Protein AF-A0A8T4CV11-F1 (afdb_monomer)

Secondary structure (DSSP, 8-state):
--HHHHHHHHHHHHHHHHTSTTHHHHHHHHHHHSHHHHHHHHH----HHHHHHHHHHH--HHHHHHHHHHHHHHHHHHHHHHHHHHHHHHHHHHHHHHHHHHHHHHHHHHHHHHHHHHHHHHHHHHHHHHHHHHHHHHHHHHHHHHHHHHHT-HHHHHHHHHHHHTT---HHHHHHHHHHHHHHHHS----SSHHHHHHHHHHHHHHHHHHHHHHT---SHHHHHHHHHHHHHHHHHHHHHHHHHHHHHT-

Solvent-accessible surface area (backbone atoms only — not comparable to full-atom values): 13848 Å² total; per-residue (Å²): 134,57,73,64,59,55,50,52,54,52,49,53,52,49,58,60,46,60,72,37,88,60,42,59,42,41,51,52,25,41,47,68,70,41,40,68,60,54,50,48,69,75,75,57,93,71,56,74,68,58,54,52,53,53,44,62,75,70,60,42,75,66,53,54,50,50,25,54,52,44,24,54,48,44,65,60,46,50,61,55,53,50,54,50,53,50,53,61,53,48,58,58,52,51,57,52,51,52,54,52,50,55,53,52,50,54,52,50,55,53,52,48,55,51,51,53,52,52,52,52,52,52,52,51,51,53,51,52,53,51,52,49,54,49,51,53,44,52,49,51,38,47,55,51,50,52,53,50,51,67,76,56,46,73,68,60,63,60,52,48,34,51,31,37,66,70,75,48,84,65,69,70,54,58,51,49,52,51,50,46,56,54,44,58,72,64,51,86,67,78,49,77,52,66,66,61,33,52,50,50,52,51,36,51,50,40,50,50,53,45,53,56,57,64,70,64,70,64,90,52,73,69,50,37,53,50,53,30,52,44,39,50,52,37,52,52,44,51,53,51,46,53,53,49,46,38,72,73,61,80,106

pLDDT: mean 83.75, std 9.46, range [50.47, 95.5]

Mean predicted aligned error: 14.78 Å

Foldseek 3Di:
DDPVVVVVVVVVVVVVCVPDLQRVLLVVLCCVLQVVLVCCVPPDDDDPVVNVVVCVVRPDPVSVVSSVVSSVVCSVVVVVVVVVVVVVVVVVVVVVVVVVVVVVVVVVVVVVVVVVVVVVVVVVVVVVVVVVVVVVLLVLLLVLVVVVCVLPPPCLQVVCLVCLLVVHDDPVSLVSLVVVLVVVVVSPDQRPDPVLNVLVVVLSVLSVVLSVLVVVDDDDPVSSVVSSVSSVVNSVSVVVNVVVCCVRNVD

Radius of gyration: 57.23 Å; Cα contacts (8 Å, |Δi|>4): 107; chains: 1; bounding box: 97×43×141 Å

Sequence (251 aa):
MSITTLIEEIHADIKQRYKGMFFAPFVISFLAVHWKVVVFFFYGRFTYAEAIKFIEENVTLNSILYTLISVLFYIVALPWLEVLLLRFSSTGRKKRSELQATELEQIKVKRQAIADAIVEEQQARVKLDKSRKEIDRRKADADLAKLYESILSEQSLEFFVNEIGKGIFGSQYQAHILNYLSNSNYAAGKFFDVELESLHKKFIATLSELNSSLESRGEGERVYSYLKEIGNRAIEQKKAFRLLVREKLDF

Structure (mmCIF, N/CA/C/O backbone):
data_AF-A0A8T4CV11-F1
#
_entry.id   AF-A0A8T4CV11-F1
#
loop_
_atom_site.group_PDB
_atom_site.id
_atom_site.type_symbol
_atom_site.label_atom_id
_atom_site.label_alt_id
_atom_site.label_comp_id
_atom_site.label_asym_id
_atom_site.label_entity_id
_atom_site.label_seq_id
_atom_site.pdbx_PDB_ins_code
_atom_site.Cartn_x
_atom_site.Cartn_y
_atom_site.Cartn_z
_atom_site.occupancy
_atom_site.B_iso_or_equiv
_atom_site.auth_seq_id
_atom_site.auth_comp_id
_atom_site.auth_asym_id
_atom_site.auth_atom_id
_atom_site.pdbx_PDB_model_num
ATOM 1 N N . MET A 1 1 ? 50.708 -31.672 -49.074 1.00 55.91 1 MET A N 1
ATOM 2 C CA . MET A 1 1 ? 49.905 -30.663 -48.353 1.00 55.91 1 MET A CA 1
ATOM 3 C C . MET A 1 1 ? 48.492 -30.750 -48.899 1.00 55.91 1 MET A C 1
ATOM 5 O O . MET A 1 1 ? 48.354 -30.716 -50.118 1.00 55.91 1 MET A O 1
ATOM 9 N N . SER A 1 2 ? 47.478 -31.004 -48.070 1.00 85.56 2 SER A N 1
ATOM 10 C CA . SER A 1 2 ? 46.105 -31.102 -48.578 1.00 85.56 2 SER A CA 1
ATOM 11 C C . SER A 1 2 ? 45.543 -29.700 -48.825 1.00 85.56 2 SER A C 1
ATOM 13 O O . SER A 1 2 ? 45.947 -28.725 -48.195 1.00 85.56 2 SER A O 1
ATOM 15 N N . ILE A 1 3 ? 44.591 -29.585 -49.751 1.00 86.31 3 ILE A N 1
ATOM 16 C CA . ILE A 1 3 ? 43.902 -28.313 -50.029 1.00 86.31 3 ILE A CA 1
ATOM 17 C C . ILE A 1 3 ? 43.217 -27.781 -48.757 1.00 86.31 3 ILE A C 1
ATOM 19 O O . ILE A 1 3 ? 43.173 -26.577 -48.532 1.00 86.31 3 ILE A O 1
ATOM 23 N N . THR A 1 4 ? 42.753 -28.678 -47.884 1.00 86.75 4 THR A N 1
ATOM 24 C CA . THR A 1 4 ? 42.123 -28.328 -46.606 1.00 86.75 4 THR A CA 1
ATOM 25 C C . THR A 1 4 ? 43.087 -27.645 -45.636 1.00 86.75 4 THR A C 1
ATOM 27 O O . THR A 1 4 ? 42.728 -26.607 -45.089 1.00 86.75 4 THR A O 1
ATOM 30 N N . THR A 1 5 ? 44.324 -28.139 -45.485 1.00 86.06 5 THR A N 1
ATOM 31 C CA . THR A 1 5 ? 45.323 -27.504 -44.604 1.00 86.06 5 THR A CA 1
ATOM 32 C C . THR A 1 5 ? 45.717 -26.119 -45.111 1.00 86.06 5 THR A C 1
ATOM 34 O O . THR A 1 5 ? 45.870 -25.192 -44.327 1.00 86.06 5 THR A O 1
ATOM 37 N N . LEU A 1 6 ? 45.793 -25.946 -46.435 1.00 85.56 6 LEU A N 1
ATOM 38 C CA . LEU A 1 6 ? 46.108 -24.653 -47.046 1.00 85.56 6 LEU A CA 1
ATOM 39 C C . LEU A 1 6 ? 44.984 -23.622 -46.832 1.00 85.56 6 LEU A C 1
ATOM 41 O O . LEU A 1 6 ? 45.254 -22.452 -46.577 1.00 85.56 6 LEU A O 1
ATOM 45 N N . ILE A 1 7 ? 43.718 -24.048 -46.884 1.00 87.00 7 ILE A N 1
ATOM 46 C CA . ILE A 1 7 ? 42.569 -23.177 -46.589 1.00 87.00 7 ILE A CA 1
ATOM 47 C C . ILE A 1 7 ? 42.545 -22.775 -45.108 1.00 87.00 7 ILE A C 1
ATOM 49 O O . ILE A 1 7 ? 42.264 -21.617 -44.797 1.00 87.00 7 ILE A O 1
ATOM 53 N N . GLU A 1 8 ? 42.848 -23.699 -44.194 1.00 89.75 8 GLU A N 1
ATOM 54 C CA . GLU A 1 8 ? 42.883 -23.424 -42.753 1.00 89.75 8 GLU A CA 1
ATOM 55 C C . GLU A 1 8 ? 43.997 -22.439 -42.374 1.00 89.75 8 GLU A C 1
ATOM 57 O O . GLU A 1 8 ? 43.748 -21.503 -41.610 1.00 89.75 8 GLU A O 1
ATOM 62 N N . GLU A 1 9 ? 45.187 -22.586 -42.961 1.00 87.50 9 GLU A N 1
ATOM 63 C CA . GLU A 1 9 ? 46.313 -21.659 -42.782 1.00 87.50 9 GLU A CA 1
ATOM 64 C C . GLU A 1 9 ? 45.981 -20.256 -43.311 1.00 87.50 9 GLU A C 1
ATOM 66 O O . GLU A 1 9 ? 46.134 -19.266 -42.592 1.00 87.50 9 GLU A O 1
ATOM 71 N N . ILE A 1 10 ? 45.422 -20.159 -44.524 1.00 83.44 10 ILE A N 1
ATOM 72 C CA . ILE A 1 10 ? 44.980 -18.879 -45.101 1.00 83.44 10 ILE A CA 1
ATOM 73 C C . ILE A 1 10 ? 43.901 -18.231 -44.224 1.00 83.44 10 ILE A C 1
ATOM 75 O O . ILE A 1 10 ? 43.922 -17.021 -43.989 1.00 83.44 10 ILE A O 1
ATOM 79 N N . HIS A 1 11 ? 42.955 -19.018 -43.714 1.00 85.25 11 HIS A N 1
ATOM 80 C CA . HIS A 1 11 ? 41.888 -18.505 -42.864 1.00 85.25 11 HIS A CA 1
ATOM 81 C C . HIS A 1 11 ? 42.416 -17.978 -41.520 1.00 85.25 11 HIS A C 1
ATOM 83 O O . HIS A 1 11 ? 41.985 -16.909 -41.073 1.00 85.25 11 HIS A O 1
ATOM 89 N N . ALA A 1 12 ? 43.364 -18.678 -40.889 1.00 84.81 12 ALA A N 1
ATOM 90 C CA . ALA A 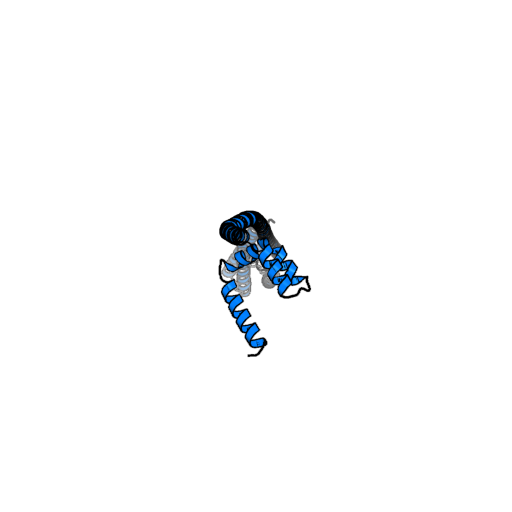1 12 ? 44.001 -18.232 -39.652 1.00 84.81 12 ALA A CA 1
ATOM 91 C C . ALA A 1 12 ? 44.751 -16.901 -39.847 1.00 84.81 12 ALA A C 1
ATOM 93 O O . ALA A 1 12 ? 44.561 -15.964 -39.061 1.00 84.81 12 ALA A O 1
ATOM 94 N N . ASP A 1 13 ? 45.499 -16.778 -40.943 1.00 78.38 13 ASP A N 1
ATOM 95 C CA . ASP A 1 13 ? 46.238 -15.566 -41.301 1.00 78.38 13 ASP A CA 1
ATOM 96 C C . ASP A 1 13 ? 45.315 -14.381 -41.608 1.00 78.38 13 ASP A C 1
ATOM 98 O O . ASP A 1 13 ? 45.540 -13.263 -41.127 1.00 78.38 13 ASP A O 1
ATOM 102 N N . ILE A 1 14 ? 44.232 -14.607 -42.359 1.00 77.69 14 ILE A N 1
ATOM 103 C CA . ILE A 1 14 ? 43.219 -13.576 -42.627 1.00 77.69 14 ILE A CA 1
ATOM 104 C C . ILE A 1 14 ? 42.582 -13.114 -41.315 1.00 77.69 14 ILE A C 1
ATOM 106 O O . ILE A 1 14 ? 42.433 -11.912 -41.097 1.00 77.69 14 ILE A O 1
ATOM 110 N N . LYS A 1 15 ? 42.254 -14.033 -40.400 1.00 78.88 15 LYS A N 1
ATOM 111 C CA . LYS A 1 15 ? 41.649 -13.700 -39.102 1.00 78.88 15 LYS A CA 1
ATOM 112 C C . LYS A 1 15 ? 42.588 -12.880 -38.214 1.00 78.88 15 LYS A C 1
ATOM 114 O O . LYS A 1 15 ? 42.126 -11.987 -37.501 1.00 78.88 15 LYS A O 1
ATOM 119 N N . GLN A 1 16 ? 43.892 -13.151 -38.252 1.00 76.69 16 GLN A N 1
ATOM 120 C CA . GLN A 1 16 ? 44.889 -12.358 -37.534 1.00 76.69 16 GLN A CA 1
ATOM 121 C C . GLN A 1 16 ? 45.044 -10.958 -38.143 1.00 76.69 16 GLN A C 1
ATOM 123 O O . GLN A 1 16 ? 45.094 -9.975 -37.404 1.00 76.69 16 GLN A O 1
ATOM 128 N N . ARG A 1 17 ? 45.049 -10.845 -39.477 1.00 71.00 17 ARG A N 1
ATOM 129 C CA . ARG A 1 17 ? 45.169 -9.563 -40.195 1.00 71.00 17 ARG A CA 1
ATOM 130 C C . ARG A 1 17 ? 43.902 -8.712 -40.119 1.00 71.00 17 ARG A C 1
ATOM 132 O O . ARG A 1 17 ? 44.012 -7.495 -40.018 1.00 71.00 17 ARG A O 1
ATOM 139 N N . TYR A 1 18 ? 42.721 -9.330 -40.063 1.00 69.38 18 TYR A N 1
ATOM 140 C CA . TYR A 1 18 ? 41.434 -8.648 -39.886 1.00 69.38 18 TYR A CA 1
ATOM 141 C C . TYR A 1 18 ? 41.337 -7.896 -38.550 1.00 69.38 18 TYR A C 1
ATOM 143 O O . TYR A 1 18 ? 40.645 -6.888 -38.457 1.00 69.38 18 TYR A O 1
ATOM 151 N N . LYS A 1 19 ? 42.078 -8.332 -37.521 1.00 72.62 19 LYS A N 1
ATOM 152 C CA . LYS A 1 19 ? 42.212 -7.587 -36.255 1.00 72.62 19 LYS A CA 1
ATOM 153 C C . LYS A 1 19 ? 43.054 -6.313 -36.390 1.00 72.62 19 LYS A C 1
ATOM 155 O O . LYS A 1 19 ? 43.051 -5.488 -35.480 1.00 72.62 19 LYS A O 1
ATOM 160 N N . GLY A 1 20 ? 43.794 -6.152 -37.485 1.00 75.62 20 GLY A N 1
ATOM 161 C CA . GLY A 1 20 ? 44.576 -4.955 -37.754 1.00 75.62 20 GLY A CA 1
ATOM 162 C C . GLY A 1 20 ? 43.670 -3.776 -38.097 1.00 75.62 20 GLY A C 1
ATOM 163 O O . GLY A 1 20 ? 42.898 -3.844 -39.051 1.00 75.62 20 GLY A O 1
ATOM 164 N N . MET A 1 21 ? 43.830 -2.665 -37.372 1.00 74.81 21 MET A N 1
ATOM 165 C CA . MET A 1 21 ? 43.071 -1.416 -37.561 1.00 74.81 21 MET A CA 1
ATOM 166 C C . MET A 1 21 ? 43.114 -0.880 -39.009 1.00 74.81 21 MET A C 1
ATOM 168 O O . MET A 1 21 ? 42.219 -0.155 -39.430 1.00 74.81 21 MET A O 1
ATOM 172 N N . PHE A 1 22 ? 44.120 -1.277 -39.792 1.00 82.19 22 PHE A N 1
ATOM 173 C CA . PHE A 1 22 ? 44.333 -0.836 -41.172 1.00 82.19 22 PHE A CA 1
ATOM 174 C C . PHE A 1 22 ? 43.740 -1.773 -42.231 1.00 82.19 22 PHE A C 1
ATOM 176 O O . PHE A 1 22 ? 43.540 -1.342 -43.362 1.00 82.19 22 PHE A O 1
ATOM 183 N N . PHE A 1 23 ? 43.453 -3.038 -41.903 1.00 84.75 23 PHE A N 1
ATOM 184 C CA . PHE A 1 23 ? 43.108 -4.039 -42.917 1.00 84.75 23 PHE A CA 1
ATOM 185 C C . PHE A 1 23 ? 41.732 -3.789 -43.537 1.00 84.75 23 PHE A C 1
ATOM 187 O O . PHE A 1 23 ? 41.612 -3.738 -44.757 1.00 84.75 23 PHE A O 1
ATOM 194 N N . ALA A 1 24 ? 40.699 -3.586 -42.716 1.00 84.50 24 ALA A N 1
ATOM 195 C CA . ALA A 1 24 ? 39.350 -3.339 -43.223 1.00 84.50 24 ALA A CA 1
ATOM 196 C C . ALA A 1 24 ? 39.251 -2.026 -44.032 1.00 84.50 24 ALA A C 1
ATOM 198 O O . ALA A 1 24 ? 38.755 -2.084 -45.159 1.00 84.50 24 ALA A O 1
ATOM 199 N N . PRO A 1 25 ? 39.781 -0.876 -43.559 1.00 89.69 25 PRO A N 1
ATOM 200 C CA . PRO A 1 25 ? 39.854 0.336 -44.375 1.00 89.69 25 PRO A CA 1
ATOM 201 C C . PRO A 1 25 ? 40.633 0.129 -45.676 1.00 89.69 25 PRO A C 1
ATOM 203 O O . PRO A 1 25 ? 40.181 0.571 -46.725 1.00 89.69 25 PRO A O 1
ATOM 206 N N . PHE A 1 26 ? 41.758 -0.597 -45.635 1.00 92.31 26 PHE A N 1
ATOM 207 C CA . PHE A 1 26 ? 42.540 -0.917 -46.830 1.00 92.31 26 PHE A CA 1
ATOM 208 C C . PHE A 1 26 ? 41.751 -1.716 -47.856 1.00 92.31 26 PHE A C 1
ATOM 210 O O . PHE A 1 26 ? 41.714 -1.325 -49.018 1.00 92.31 26 PHE A O 1
ATOM 217 N N . VAL A 1 27 ? 41.077 -2.788 -47.440 1.00 91.31 27 VAL A N 1
ATOM 218 C CA . VAL A 1 27 ? 40.254 -3.595 -48.347 1.00 91.31 27 VAL A CA 1
ATOM 219 C C . VAL A 1 27 ? 39.118 -2.758 -48.934 1.00 91.31 27 VAL A C 1
ATOM 221 O O . VAL A 1 27 ? 38.914 -2.794 -50.142 1.00 91.31 27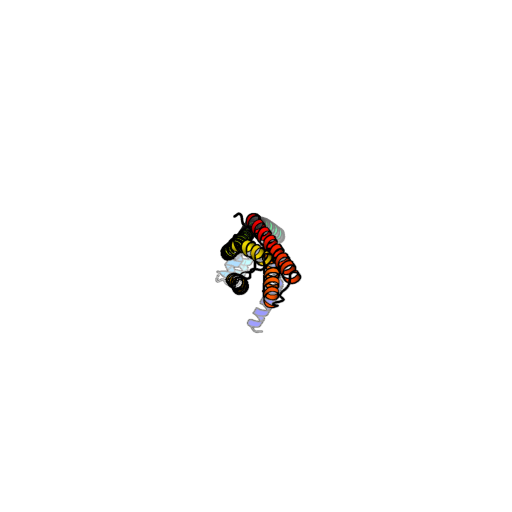 VAL A O 1
ATOM 224 N N . ILE A 1 28 ? 38.415 -1.961 -48.124 1.00 91.56 28 ILE A N 1
ATOM 225 C CA . ILE A 1 28 ? 37.315 -1.106 -48.601 1.00 91.56 28 ILE A CA 1
ATOM 226 C C . ILE A 1 28 ? 37.824 -0.067 -49.606 1.00 91.56 28 ILE A C 1
ATOM 228 O O . ILE A 1 28 ? 37.249 0.073 -50.684 1.00 91.56 28 ILE A O 1
ATOM 232 N N . SER A 1 29 ? 38.916 0.631 -49.293 1.00 94.25 29 SER A N 1
ATOM 233 C CA . SER A 1 29 ? 39.519 1.621 -50.188 1.00 94.25 29 SER A CA 1
ATOM 234 C C . SER A 1 29 ? 40.060 0.987 -51.466 1.00 94.25 29 SER A C 1
ATOM 236 O O . SER A 1 29 ? 39.848 1.529 -52.548 1.00 94.25 29 SER A O 1
ATOM 238 N N . PHE A 1 30 ? 40.705 -0.177 -51.369 1.00 94.06 30 PHE A N 1
ATOM 239 C CA . PHE A 1 30 ? 41.218 -0.906 -52.525 1.00 94.06 30 PHE A CA 1
ATOM 240 C C . PHE A 1 30 ? 40.076 -1.353 -53.440 1.00 94.06 30 PHE A C 1
ATOM 242 O O . PHE A 1 30 ? 40.132 -1.124 -54.645 1.00 94.06 30 PHE A O 1
ATOM 249 N N . LEU A 1 31 ? 39.007 -1.924 -52.876 1.00 94.44 31 LEU A N 1
ATOM 250 C CA . LEU A 1 31 ? 37.816 -2.300 -53.635 1.00 94.44 31 LEU A CA 1
ATOM 251 C C . LEU A 1 31 ? 37.148 -1.080 -54.274 1.00 94.44 31 LEU A C 1
ATOM 253 O O . LEU A 1 31 ? 36.726 -1.168 -55.421 1.00 94.44 31 LEU A O 1
ATOM 257 N N . ALA A 1 32 ? 37.074 0.055 -53.575 1.00 94.44 32 ALA A N 1
ATOM 258 C CA . ALA A 1 32 ? 36.471 1.275 -54.103 1.00 94.44 32 ALA A CA 1
ATOM 259 C C . ALA A 1 32 ? 37.269 1.869 -55.276 1.00 94.44 32 ALA A C 1
ATOM 261 O O . ALA A 1 32 ? 36.677 2.295 -56.267 1.00 94.44 32 ALA A O 1
ATOM 262 N N . VAL A 1 33 ? 38.603 1.881 -55.192 1.00 94.94 33 VAL A N 1
ATOM 263 C CA . VAL A 1 33 ? 39.472 2.451 -56.235 1.00 94.94 33 VAL A CA 1
ATOM 264 C C . VAL A 1 33 ? 39.667 1.481 -57.405 1.00 94.94 33 VAL A C 1
ATOM 266 O O . VAL A 1 33 ? 39.626 1.895 -58.563 1.00 94.94 33 VAL A O 1
ATOM 269 N N . HIS A 1 34 ? 39.812 0.184 -57.129 1.00 95.50 34 HIS A N 1
ATOM 270 C CA . HIS A 1 34 ? 40.100 -0.853 -58.124 1.00 95.50 34 HIS A CA 1
ATOM 271 C C . HIS A 1 34 ? 38.886 -1.727 -58.470 1.00 95.50 34 HIS A C 1
ATOM 273 O O . HIS A 1 34 ? 39.044 -2.850 -58.955 1.00 95.50 34 HIS A O 1
ATOM 279 N N . TRP A 1 35 ? 37.661 -1.226 -58.277 1.00 95.19 35 TRP A N 1
ATOM 280 C CA . TRP A 1 35 ? 36.428 -1.997 -58.490 1.00 95.19 35 TRP A CA 1
ATOM 281 C C . TRP A 1 35 ? 36.336 -2.625 -59.889 1.00 95.19 35 TRP A C 1
ATOM 283 O O . TRP A 1 35 ? 35.833 -3.736 -60.027 1.00 95.19 35 TRP A O 1
ATOM 293 N N . LYS A 1 36 ? 36.869 -1.958 -60.924 1.00 93.81 36 LYS A N 1
ATOM 294 C CA . LYS A 1 36 ? 36.896 -2.481 -62.301 1.00 93.81 36 LYS A CA 1
ATOM 295 C C . LYS A 1 36 ? 37.718 -3.761 -62.416 1.00 93.81 36 LYS A C 1
ATOM 297 O O . LYS A 1 36 ? 37.283 -4.698 -63.073 1.00 93.81 36 LYS A O 1
ATOM 302 N N . VAL A 1 37 ? 38.876 -3.808 -61.755 1.00 92.88 37 VAL A N 1
ATOM 303 C CA . VAL A 1 37 ? 39.753 -4.988 -61.715 1.00 92.88 37 VAL A CA 1
ATOM 304 C C . VAL A 1 37 ? 39.043 -6.126 -60.993 1.00 92.88 37 VAL A C 1
ATOM 306 O O . VAL A 1 37 ? 38.998 -7.243 -61.494 1.00 92.88 37 VAL A O 1
ATOM 309 N N . VAL A 1 38 ? 38.402 -5.829 -59.864 1.00 92.50 38 VAL A N 1
ATOM 310 C CA . VAL A 1 38 ? 37.635 -6.815 -59.093 1.00 92.50 38 VAL A CA 1
ATOM 311 C C . VAL A 1 38 ? 36.500 -7.402 -59.936 1.00 92.50 38 VAL A C 1
ATOM 313 O O . VAL A 1 38 ? 36.413 -8.616 -60.091 1.00 92.50 38 VAL A O 1
ATOM 316 N N . VAL A 1 39 ? 35.661 -6.556 -60.539 1.00 93.06 39 VAL A N 1
ATOM 317 C CA . VAL A 1 39 ? 34.548 -6.993 -61.399 1.00 93.06 39 VAL A CA 1
ATOM 318 C C . VAL A 1 39 ? 35.057 -7.803 -62.592 1.00 93.06 39 VAL A C 1
ATOM 320 O O . VAL A 1 39 ? 34.479 -8.841 -62.908 1.00 93.06 39 VAL A O 1
ATOM 323 N N . PHE A 1 40 ? 36.160 -7.382 -63.213 1.00 91.94 40 PHE A N 1
ATOM 324 C CA . PHE A 1 40 ? 36.795 -8.118 -64.303 1.00 91.94 40 PHE A CA 1
ATOM 325 C C . PHE A 1 40 ? 37.162 -9.551 -63.876 1.00 91.94 40 PHE A C 1
ATOM 327 O O . PHE A 1 40 ? 36.774 -10.503 -64.550 1.00 91.94 40 PHE A O 1
ATOM 334 N N . PHE A 1 41 ? 37.797 -9.732 -62.714 1.00 90.44 41 PHE A N 1
ATOM 335 C CA . PHE A 1 41 ? 38.156 -11.063 -62.208 1.00 90.44 41 PHE A CA 1
ATOM 336 C C . PHE A 1 41 ? 36.963 -11.940 -61.814 1.00 90.44 41 PHE A C 1
ATOM 338 O O . PHE A 1 41 ? 37.040 -13.157 -61.956 1.00 90.44 41 PHE A O 1
ATOM 345 N N . PHE A 1 42 ? 35.869 -11.356 -61.318 1.00 90.62 42 PHE A N 1
ATOM 346 C CA . PHE A 1 42 ? 34.701 -12.137 -60.895 1.00 90.62 42 PHE A CA 1
ATOM 347 C C . PHE A 1 42 ? 33.802 -12.574 -62.053 1.00 90.62 42 PHE A C 1
ATOM 349 O O . PHE A 1 42 ? 33.187 -13.636 -61.971 1.00 90.62 42 PHE A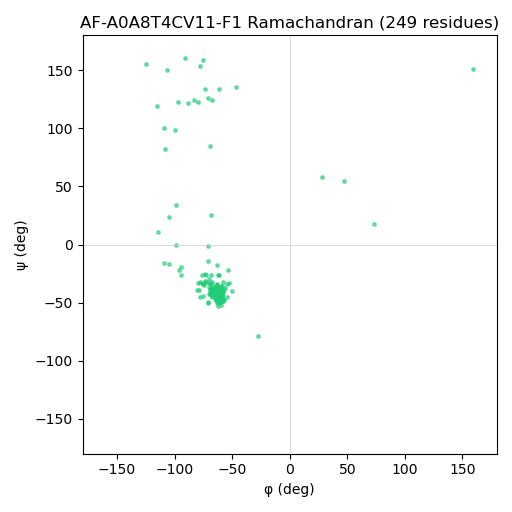 O 1
ATOM 356 N N . TYR A 1 43 ? 33.696 -11.767 -63.110 1.00 89.31 43 TYR A N 1
ATOM 357 C CA . TYR A 1 43 ? 32.677 -11.975 -64.143 1.00 89.31 43 TYR A CA 1
ATOM 358 C C . TYR A 1 43 ? 33.208 -12.464 -65.482 1.00 89.31 43 TYR A C 1
ATOM 360 O O . TYR A 1 43 ? 32.416 -12.936 -66.300 1.00 89.31 43 TYR A O 1
ATOM 368 N N . GLY A 1 44 ? 34.507 -12.366 -65.743 1.00 81.38 44 GLY A N 1
ATOM 369 C CA . GLY A 1 44 ? 35.015 -12.696 -67.063 1.00 81.38 44 GLY A CA 1
ATOM 370 C C . GLY A 1 44 ? 35.783 -14.005 -67.158 1.00 81.38 44 GLY A C 1
ATOM 371 O O . GLY A 1 44 ? 36.425 -14.472 -66.221 1.00 81.38 44 GLY A O 1
ATOM 372 N N . ARG A 1 45 ? 35.694 -14.609 -68.345 1.00 85.69 45 ARG A N 1
ATOM 373 C CA . ARG A 1 45 ? 36.500 -15.759 -68.754 1.00 85.69 45 ARG A CA 1
ATOM 374 C C . ARG A 1 45 ? 37.623 -15.228 -69.628 1.00 85.69 45 ARG A C 1
ATOM 376 O O . ARG A 1 45 ? 37.396 -14.964 -70.804 1.00 85.69 45 ARG A O 1
ATOM 383 N N . PHE A 1 46 ? 38.794 -15.048 -69.038 1.00 88.06 46 PHE A N 1
ATOM 384 C CA . PHE A 1 46 ? 39.946 -14.461 -69.714 1.00 88.06 46 PHE A CA 1
ATOM 385 C C . PHE A 1 46 ? 41.148 -15.389 -69.636 1.00 88.06 46 PHE A C 1
ATOM 387 O O . PHE A 1 46 ? 41.269 -16.209 -68.722 1.00 88.06 46 PHE A O 1
ATOM 394 N N . THR A 1 47 ? 42.053 -15.245 -70.595 1.00 93.12 47 THR A N 1
ATOM 395 C CA . THR A 1 47 ? 43.370 -15.878 -70.523 1.00 93.12 47 THR A CA 1
ATOM 396 C C . THR A 1 47 ? 44.269 -15.138 -69.526 1.00 93.12 47 THR A C 1
ATOM 398 O O . THR A 1 47 ? 44.060 -13.961 -69.226 1.00 93.12 47 THR A O 1
ATOM 401 N N . TYR A 1 48 ? 45.311 -15.804 -69.019 1.00 89.81 48 TYR A N 1
ATOM 402 C CA . TYR A 1 48 ? 46.263 -15.178 -68.090 1.00 89.81 48 TYR A CA 1
ATOM 403 C C . TYR A 1 48 ? 46.906 -13.905 -68.667 1.00 89.81 48 TYR A C 1
ATOM 405 O O . TYR A 1 48 ? 47.094 -12.932 -67.941 1.00 89.81 48 TYR A O 1
ATOM 413 N N . ALA A 1 49 ? 47.198 -13.887 -69.972 1.00 93.25 49 ALA A N 1
ATOM 414 C CA . ALA A 1 49 ? 47.790 -12.732 -70.645 1.00 93.25 49 ALA A CA 1
ATOM 415 C C . ALA A 1 49 ? 46.839 -11.522 -70.680 1.00 93.25 49 ALA A C 1
ATOM 417 O O . ALA A 1 49 ? 47.263 -10.395 -70.433 1.00 93.25 49 ALA A O 1
ATOM 418 N N . GLU A 1 50 ? 45.547 -11.756 -70.930 1.00 93.00 50 GLU A N 1
ATOM 419 C CA . GLU A 1 50 ? 44.519 -10.708 -70.916 1.00 93.00 50 GLU A CA 1
ATOM 420 C C . GLU A 1 50 ? 44.328 -10.124 -69.514 1.00 93.00 50 GLU A C 1
ATOM 422 O O . GLU A 1 50 ? 44.202 -8.910 -69.365 1.00 93.00 50 GLU A O 1
ATOM 427 N N . ALA A 1 51 ? 44.368 -10.968 -68.479 1.00 91.06 51 ALA A N 1
ATOM 428 C CA . ALA A 1 51 ? 44.239 -10.522 -67.097 1.00 91.06 51 ALA A CA 1
ATOM 429 C C . ALA A 1 51 ? 45.420 -9.653 -66.637 1.00 91.06 51 ALA A C 1
ATOM 431 O O . ALA A 1 51 ? 45.204 -8.619 -66.007 1.00 91.06 51 ALA A O 1
ATOM 432 N N . ILE A 1 52 ? 46.655 -10.038 -66.978 1.00 92.19 52 ILE A N 1
ATOM 433 C CA . ILE A 1 52 ? 47.855 -9.253 -66.648 1.00 92.19 52 ILE A CA 1
ATOM 434 C C . ILE A 1 52 ? 47.800 -7.891 -67.339 1.00 92.19 52 ILE A C 1
ATOM 436 O O . ILE A 1 52 ? 47.932 -6.866 -66.674 1.00 92.19 52 ILE A O 1
ATOM 440 N N . LYS A 1 53 ? 47.510 -7.873 -68.645 1.00 95.06 53 LYS A N 1
ATOM 441 C CA . LYS A 1 53 ? 47.411 -6.629 -69.413 1.00 95.06 53 LYS A CA 1
ATOM 442 C C . LYS A 1 53 ? 46.332 -5.696 -68.852 1.00 95.06 53 LYS A C 1
ATOM 444 O O . LYS A 1 53 ? 46.563 -4.501 -68.702 1.00 95.06 53 LYS A O 1
ATOM 449 N N . PHE A 1 54 ? 45.175 -6.243 -68.472 1.00 93.69 54 PHE A N 1
ATOM 450 C CA . PHE A 1 54 ? 44.098 -5.454 -67.873 1.00 93.69 54 PHE A CA 1
ATOM 451 C C . PHE A 1 54 ? 44.494 -4.846 -66.518 1.00 93.69 54 PHE A C 1
ATOM 453 O O . PHE A 1 54 ? 44.135 -3.700 -66.234 1.00 93.69 54 PHE A O 1
ATOM 460 N N . ILE A 1 55 ? 45.242 -5.583 -65.684 1.00 93.38 55 ILE A N 1
ATOM 461 C CA . ILE A 1 55 ? 45.798 -5.051 -64.431 1.00 93.38 55 ILE A CA 1
ATOM 462 C C . ILE A 1 55 ? 46.778 -3.916 -64.728 1.00 93.38 55 ILE A C 1
ATOM 464 O O . ILE A 1 55 ? 46.640 -2.855 -64.128 1.00 93.38 55 ILE A O 1
ATOM 468 N N . GLU A 1 56 ? 47.736 -4.108 -65.634 1.00 93.50 56 GLU A N 1
ATOM 469 C CA . GLU A 1 56 ? 48.758 -3.098 -65.957 1.00 93.50 56 GLU A CA 1
ATOM 470 C C . GLU A 1 56 ? 48.139 -1.781 -66.446 1.00 93.50 56 GLU A C 1
ATOM 472 O O . GLU A 1 56 ? 48.594 -0.699 -66.077 1.00 93.50 56 GLU A O 1
ATOM 477 N N . GLU A 1 57 ? 47.053 -1.863 -67.215 1.00 94.44 57 GLU A N 1
ATOM 478 C CA . GLU A 1 57 ? 46.336 -0.691 -67.723 1.00 94.44 57 GLU A CA 1
ATOM 479 C C . GLU A 1 57 ? 45.515 0.035 -66.640 1.00 94.44 57 GLU A C 1
ATOM 481 O O . GLU A 1 57 ? 45.350 1.255 -66.700 1.00 94.44 57 GLU A O 1
ATOM 486 N N . ASN A 1 58 ? 44.993 -0.686 -65.640 1.00 92.25 58 ASN A N 1
ATOM 487 C CA 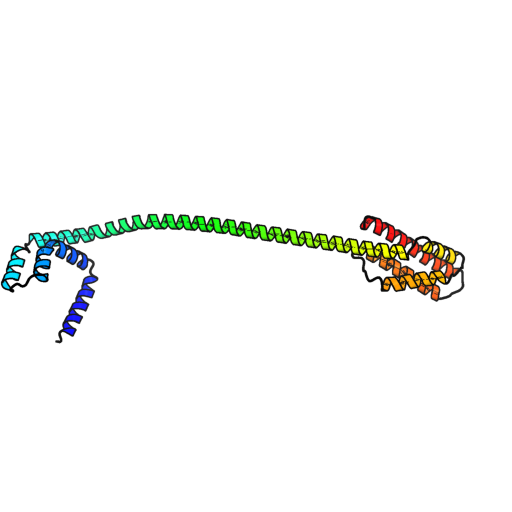. ASN A 1 58 ? 44.068 -0.131 -64.639 1.00 92.25 58 ASN A CA 1
ATOM 488 C C . ASN A 1 58 ? 44.702 0.120 -63.260 1.00 92.25 58 ASN A C 1
ATOM 490 O O . ASN A 1 58 ? 44.133 0.859 -62.452 1.00 92.25 58 ASN A O 1
ATOM 494 N N . VAL A 1 59 ? 45.862 -0.470 -62.969 1.00 94.00 59 VAL A N 1
ATOM 495 C CA . VAL A 1 59 ? 46.600 -0.319 -61.709 1.00 94.00 59 VAL A CA 1
ATOM 496 C C . VAL A 1 59 ? 47.851 0.514 -61.968 1.00 94.00 59 VAL A C 1
ATOM 498 O O . VAL A 1 59 ? 48.957 0.015 -62.140 1.00 94.00 59 VAL A O 1
ATOM 501 N N . THR A 1 60 ? 47.661 1.830 -61.986 1.00 94.81 60 THR A N 1
ATOM 502 C CA . THR A 1 60 ? 48.756 2.802 -62.099 1.00 94.81 60 THR A CA 1
ATOM 503 C C . THR A 1 60 ? 49.273 3.215 -60.720 1.00 94.81 60 THR A C 1
ATOM 505 O O . THR A 1 60 ? 48.550 3.128 -59.723 1.00 94.81 60 THR A O 1
ATOM 508 N N . LEU A 1 61 ? 50.490 3.764 -60.649 1.00 94.31 61 LEU A N 1
ATOM 509 C CA . LEU A 1 61 ? 51.048 4.322 -59.407 1.00 94.31 61 LEU A CA 1
ATOM 510 C C . LEU A 1 61 ? 50.075 5.304 -58.718 1.00 94.31 61 LEU A C 1
ATOM 512 O O . LEU A 1 61 ? 49.895 5.264 -57.502 1.00 94.31 61 LEU A O 1
ATOM 516 N N . ASN A 1 62 ? 49.384 6.135 -59.505 1.00 94.56 62 ASN A N 1
ATOM 517 C CA . ASN A 1 62 ? 48.411 7.104 -58.998 1.00 94.56 62 ASN A CA 1
ATOM 518 C C . ASN A 1 62 ? 47.211 6.425 -58.327 1.00 94.56 62 ASN A C 1
ATOM 520 O O . ASN A 1 62 ? 46.771 6.864 -57.268 1.00 94.56 62 ASN A O 1
ATOM 524 N N . SER A 1 63 ? 46.704 5.331 -58.900 1.00 93.12 63 SER A N 1
ATOM 525 C CA . SER A 1 63 ? 45.599 4.571 -58.300 1.00 93.12 63 SER A CA 1
ATOM 526 C C . SER A 1 63 ? 45.979 3.936 -56.955 1.00 93.12 63 SER A C 1
ATOM 528 O O . SER A 1 63 ? 45.179 3.936 -56.018 1.00 93.12 63 SER A O 1
ATOM 530 N N . ILE A 1 64 ? 47.235 3.502 -56.804 1.00 93.56 64 ILE A N 1
ATOM 531 C CA . ILE A 1 64 ? 47.757 2.997 -55.527 1.00 93.56 64 ILE A CA 1
ATOM 532 C C . ILE A 1 64 ? 47.823 4.133 -54.495 1.00 93.56 64 ILE A C 1
ATOM 534 O O . ILE A 1 64 ? 47.368 3.965 -53.362 1.00 93.56 64 ILE A O 1
ATOM 538 N N . LEU A 1 65 ? 48.316 5.314 -54.884 1.00 95.38 65 LEU A N 1
ATOM 539 C CA . LEU A 1 65 ? 48.353 6.490 -54.006 1.00 95.38 65 LEU A CA 1
ATOM 540 C C . LEU A 1 65 ? 46.949 6.936 -53.575 1.00 95.38 65 LEU A C 1
ATOM 542 O O . LEU A 1 65 ? 46.740 7.220 -52.396 1.00 95.38 65 LEU A O 1
ATOM 546 N N . TYR A 1 66 ? 45.969 6.936 -54.483 1.00 94.56 66 TYR A N 1
ATOM 547 C CA . TYR A 1 66 ? 44.578 7.237 -54.133 1.00 94.56 66 TYR A CA 1
ATOM 548 C C . TYR A 1 66 ? 43.993 6.231 -53.145 1.00 94.56 66 TYR A C 1
ATOM 550 O O . TYR A 1 66 ? 43.291 6.633 -52.216 1.00 94.56 66 TYR A O 1
ATOM 558 N N . THR A 1 67 ? 44.323 4.947 -53.293 1.00 94.38 67 THR A N 1
ATOM 559 C CA . THR A 1 67 ? 43.936 3.921 -52.321 1.00 94.38 67 THR A CA 1
ATOM 560 C C . THR A 1 67 ? 44.508 4.245 -50.942 1.00 94.38 67 THR A C 1
ATOM 562 O O . THR A 1 67 ? 43.754 4.304 -49.977 1.00 94.38 67 THR A O 1
ATOM 565 N N . LEU A 1 68 ? 45.806 4.549 -50.835 1.00 93.88 68 LEU A N 1
ATOM 566 C CA . LEU A 1 68 ? 46.442 4.888 -49.554 1.00 93.88 68 LEU A CA 1
ATOM 567 C C . LEU A 1 68 ? 45.861 6.158 -48.912 1.00 93.88 68 LEU A C 1
ATOM 569 O O . LEU A 1 68 ? 45.603 6.176 -47.708 1.00 93.88 68 LEU A O 1
ATOM 573 N N . ILE A 1 69 ? 45.604 7.202 -49.703 1.00 95.00 69 ILE A N 1
ATOM 574 C CA . ILE A 1 69 ? 44.974 8.438 -49.215 1.00 95.00 69 ILE A CA 1
ATOM 575 C C . ILE A 1 69 ? 43.549 8.156 -48.724 1.00 95.00 69 ILE A C 1
ATOM 577 O O . ILE A 1 69 ? 43.159 8.637 -47.661 1.00 95.00 69 ILE A O 1
ATOM 581 N N . SER A 1 70 ? 42.783 7.340 -49.454 1.00 93.62 70 SER A N 1
ATOM 582 C CA . SER A 1 70 ? 41.441 6.924 -49.040 1.00 93.62 70 SER A CA 1
ATOM 583 C C . SER A 1 70 ? 41.471 6.144 -47.723 1.00 93.62 70 SER A C 1
ATOM 585 O O . SER A 1 70 ? 40.638 6.399 -46.857 1.00 93.62 70 SER A O 1
ATOM 587 N N . VAL A 1 71 ? 42.456 5.264 -47.522 1.00 93.50 71 VAL A N 1
ATOM 588 C CA . VAL A 1 71 ? 42.632 4.529 -46.259 1.00 93.50 71 VAL A CA 1
ATOM 589 C C . VAL A 1 71 ? 42.871 5.480 -45.097 1.00 93.50 71 VAL A C 1
ATOM 591 O O . VAL A 1 71 ? 42.201 5.372 -44.071 1.00 93.50 71 VAL A O 1
ATOM 594 N N . LEU A 1 72 ? 43.793 6.433 -45.257 1.00 92.00 72 LEU A N 1
ATOM 595 C CA . LEU A 1 72 ? 44.061 7.441 -44.231 1.00 92.00 72 LEU A CA 1
ATOM 596 C C . LEU A 1 72 ? 42.812 8.274 -43.935 1.00 92.00 72 LEU A C 1
ATOM 598 O O . LEU A 1 72 ? 42.497 8.516 -42.771 1.00 92.00 72 LEU A O 1
ATOM 602 N N . PHE A 1 73 ? 42.063 8.648 -44.974 1.00 92.38 73 PHE A N 1
ATOM 603 C CA . PHE A 1 73 ? 40.799 9.353 -44.811 1.00 92.38 73 PHE A CA 1
ATOM 604 C C . PHE A 1 73 ? 39.786 8.526 -44.013 1.00 92.38 73 PHE A C 1
ATOM 606 O O . PHE A 1 73 ? 39.205 9.049 -43.070 1.00 92.38 73 PHE A O 1
ATOM 613 N N . TYR A 1 74 ? 39.608 7.238 -44.321 1.00 88.81 74 TYR A N 1
ATOM 614 C CA . TYR A 1 74 ? 38.704 6.359 -43.574 1.00 88.81 74 TYR A CA 1
ATOM 615 C C . TYR A 1 74 ? 39.118 6.200 -42.111 1.00 88.81 74 TYR A C 1
ATOM 617 O O . TYR A 1 74 ? 38.266 6.274 -41.230 1.00 88.81 74 TYR A O 1
ATOM 625 N N . ILE A 1 75 ? 40.411 6.022 -41.838 1.00 88.00 75 ILE A N 1
ATOM 626 C CA . ILE A 1 75 ? 40.928 5.868 -40.471 1.00 88.00 75 ILE A CA 1
ATOM 627 C C . ILE A 1 75 ? 40.667 7.124 -39.640 1.00 88.00 75 ILE A C 1
ATOM 629 O O . ILE A 1 75 ? 40.331 7.019 -38.464 1.00 88.00 75 ILE A O 1
ATOM 633 N N . VAL A 1 76 ? 40.784 8.306 -40.248 1.00 89.81 76 VAL A N 1
ATOM 634 C CA . VAL A 1 76 ? 40.501 9.569 -39.562 1.00 89.81 76 VAL A CA 1
ATOM 635 C C . VAL A 1 76 ? 38.997 9.815 -39.457 1.00 89.81 76 VAL A C 1
ATOM 637 O O . VAL A 1 76 ? 38.526 10.193 -38.393 1.00 89.81 76 VAL A O 1
ATOM 640 N N . ALA A 1 77 ? 38.229 9.604 -40.526 1.00 89.25 77 ALA A N 1
ATOM 641 C CA . ALA A 1 77 ? 36.815 9.965 -40.597 1.00 89.25 77 ALA A CA 1
ATOM 642 C C . ALA A 1 77 ? 35.899 9.027 -39.795 1.00 89.25 77 ALA A C 1
ATOM 644 O O . ALA A 1 77 ? 34.907 9.481 -39.223 1.00 89.25 77 ALA A O 1
ATOM 645 N N . LEU A 1 78 ? 36.211 7.731 -39.738 1.00 85.06 78 LEU A N 1
ATOM 646 C CA . LEU A 1 78 ? 35.334 6.723 -39.141 1.00 85.06 78 LEU A CA 1
ATOM 647 C C . LEU A 1 78 ? 35.116 6.919 -37.626 1.00 85.06 78 LEU A C 1
ATOM 649 O O . LEU A 1 78 ? 33.955 6.889 -37.212 1.00 85.06 78 LEU A O 1
ATOM 653 N N . PRO A 1 79 ? 36.142 7.235 -36.807 1.00 85.38 79 PRO A N 1
ATOM 654 C CA . PRO A 1 79 ? 35.940 7.602 -35.403 1.00 85.38 79 PRO A CA 1
ATOM 655 C C . PRO A 1 79 ? 35.001 8.801 -35.214 1.00 85.38 79 PRO A C 1
ATOM 657 O O . PRO A 1 79 ? 34.162 8.808 -34.314 1.00 85.38 79 PRO A O 1
ATOM 660 N N . TRP A 1 80 ? 35.090 9.817 -36.079 1.00 90.56 80 TRP A N 1
ATOM 661 C CA . TRP A 1 80 ? 34.204 10.983 -36.003 1.00 90.56 80 TRP A CA 1
ATOM 662 C C . TRP A 1 80 ? 32.762 10.637 -36.367 1.00 90.56 80 TRP A C 1
ATOM 664 O O . TRP A 1 80 ? 31.831 11.132 -35.7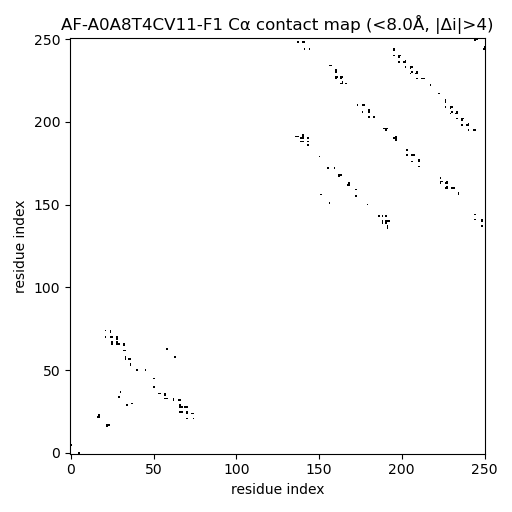25 1.00 90.56 80 TRP A O 1
ATOM 674 N N . LEU A 1 81 ? 32.567 9.764 -37.358 1.00 86.56 81 LEU A N 1
ATOM 675 C CA . LEU A 1 81 ? 31.247 9.264 -37.728 1.00 86.56 81 LEU A CA 1
ATOM 676 C C . LEU A 1 81 ? 30.616 8.463 -36.578 1.00 86.56 81 LEU A C 1
ATOM 678 O O . LEU A 1 81 ? 29.438 8.651 -36.276 1.00 86.56 81 LEU A O 1
ATOM 682 N N . GLU A 1 82 ? 31.398 7.628 -35.892 1.00 82.06 82 GLU A N 1
ATOM 683 C CA . GLU A 1 82 ? 30.943 6.875 -34.720 1.00 82.06 82 GLU A CA 1
ATOM 684 C C . GLU A 1 82 ? 30.515 7.806 -33.577 1.00 82.06 82 GLU A C 1
ATOM 686 O O . GLU A 1 82 ? 29.416 7.663 -33.038 1.00 82.06 82 GLU A O 1
ATOM 691 N N . VAL A 1 83 ? 31.322 8.823 -33.254 1.00 82.12 83 VAL A N 1
ATOM 692 C CA . VAL A 1 83 ? 30.975 9.835 -32.239 1.00 82.12 83 VAL A CA 1
ATOM 693 C C . VAL A 1 83 ? 29.678 10.561 -32.597 1.00 82.12 83 VAL A C 1
ATOM 695 O O . VAL A 1 83 ? 28.837 10.809 -31.727 1.00 82.12 83 VAL A O 1
ATOM 698 N N . LEU A 1 84 ? 29.491 10.896 -33.872 1.00 88.38 84 LEU A N 1
ATOM 699 C CA . LEU A 1 84 ? 28.286 11.553 -34.358 1.00 88.38 84 LEU A CA 1
ATOM 700 C C . LEU A 1 84 ? 27.057 10.643 -34.194 1.00 88.38 84 LEU A C 1
ATOM 702 O O . LEU A 1 84 ? 26.059 11.071 -33.610 1.00 88.38 84 LEU A O 1
ATOM 706 N N . LEU A 1 85 ? 27.144 9.373 -34.600 1.00 83.31 85 LEU A N 1
ATOM 707 C CA . LEU A 1 85 ? 26.075 8.383 -34.413 1.00 83.31 85 LEU A CA 1
ATOM 708 C C . LEU A 1 85 ? 25.747 8.153 -32.932 1.00 83.31 85 LEU A C 1
ATOM 710 O O . LEU A 1 85 ? 24.573 8.097 -32.552 1.00 83.31 85 LEU A O 1
ATOM 714 N N . LEU A 1 86 ? 26.766 8.086 -32.071 1.00 76.69 86 LEU A N 1
ATOM 715 C CA . LEU A 1 86 ? 26.584 7.970 -30.626 1.00 76.69 86 LEU A CA 1
ATOM 716 C C . LEU A 1 86 ? 25.825 9.174 -30.065 1.00 76.69 86 LEU A C 1
ATOM 718 O O . LEU A 1 86 ? 24.859 8.979 -29.321 1.00 76.69 86 LEU A O 1
ATOM 722 N N . ARG A 1 87 ? 26.180 10.401 -30.469 1.00 82.06 87 ARG A N 1
ATOM 723 C CA . ARG A 1 87 ? 25.458 11.615 -30.058 1.00 82.06 87 ARG A CA 1
ATOM 724 C C . ARG A 1 87 ? 23.992 11.563 -30.476 1.00 82.06 87 ARG A C 1
ATOM 726 O O . ARG A 1 87 ? 23.133 11.744 -29.613 1.00 82.06 87 ARG A O 1
ATOM 733 N N . PHE A 1 88 ? 23.695 11.227 -31.732 1.00 81.69 88 PHE A N 1
ATOM 734 C CA . PHE A 1 88 ? 22.312 11.094 -32.206 1.00 81.69 88 PHE A CA 1
ATOM 735 C C . PHE A 1 88 ? 21.530 10.013 -31.447 1.00 81.69 88 PHE A C 1
ATOM 737 O O . PHE A 1 88 ? 20.379 10.233 -31.065 1.00 81.69 88 PHE A O 1
ATOM 744 N N . SER A 1 89 ? 22.158 8.873 -31.146 1.00 78.06 89 SER A N 1
ATOM 745 C CA . SER A 1 89 ? 21.508 7.788 -30.400 1.00 78.06 89 SER A CA 1
ATOM 746 C C . SER A 1 89 ? 21.257 8.128 -28.922 1.00 78.06 89 SER A C 1
ATOM 748 O O . SER A 1 89 ? 20.255 7.700 -28.342 1.00 78.06 89 SER A O 1
ATOM 750 N N . SER A 1 90 ? 22.138 8.920 -28.302 1.00 72.31 90 SER A N 1
ATOM 751 C CA . SER A 1 90 ? 22.056 9.271 -26.880 1.00 72.31 90 SER A CA 1
ATOM 752 C C . SER A 1 90 ? 20.857 10.171 -26.563 1.00 72.31 90 SER A C 1
ATOM 754 O O . SER A 1 90 ? 20.213 10.002 -25.526 1.00 72.31 90 SER A O 1
ATOM 756 N N . THR A 1 91 ? 20.491 11.058 -27.490 1.00 69.31 91 THR A N 1
ATOM 757 C CA . THR A 1 91 ? 19.345 11.967 -27.359 1.00 69.31 91 THR A CA 1
ATOM 758 C C . THR A 1 91 ? 18.020 11.203 -27.312 1.00 69.31 91 THR A C 1
ATOM 760 O O . THR A 1 91 ? 17.155 11.509 -26.492 1.00 69.31 91 THR A O 1
ATOM 763 N N . GLY A 1 92 ? 17.879 10.148 -28.123 1.00 65.69 92 GLY A N 1
ATOM 764 C CA . GLY A 1 92 ? 16.696 9.282 -28.098 1.00 65.69 92 GLY A CA 1
ATOM 765 C C . GLY A 1 92 ? 16.569 8.478 -26.799 1.00 65.69 92 GLY A C 1
ATOM 766 O O . GLY A 1 92 ? 15.470 8.339 -26.259 1.00 65.69 92 GLY A O 1
ATOM 767 N N . ARG A 1 93 ? 17.692 7.989 -26.250 1.00 67.06 93 ARG A N 1
ATOM 768 C CA . ARG A 1 93 ? 17.696 7.228 -24.986 1.00 67.06 93 ARG A CA 1
ATOM 769 C C . ARG A 1 93 ? 17.341 8.095 -23.780 1.00 67.06 93 ARG A C 1
ATOM 771 O O . ARG A 1 93 ? 16.548 7.654 -22.954 1.00 67.06 93 ARG A O 1
ATOM 778 N N . LYS A 1 94 ? 17.874 9.321 -23.696 1.00 69.94 94 LYS A N 1
ATOM 779 C CA . LYS A 1 94 ? 17.564 10.254 -22.597 1.00 69.94 94 LYS A CA 1
ATOM 780 C C . LYS A 1 94 ? 16.075 10.592 -22.547 1.00 69.94 94 LYS A C 1
ATOM 782 O O . LYS A 1 94 ? 15.443 10.380 -21.519 1.00 69.94 94 LYS A O 1
ATOM 787 N N . LYS A 1 95 ? 15.489 10.969 -23.689 1.00 69.62 95 LYS A N 1
ATOM 788 C CA . LYS A 1 95 ? 14.061 11.311 -23.777 1.00 69.62 95 LYS A CA 1
ATOM 789 C C . LYS A 1 95 ? 13.147 10.138 -23.399 1.00 69.62 95 LYS A C 1
ATOM 791 O O . LYS A 1 95 ? 12.130 10.329 -22.742 1.00 69.62 95 LYS A O 1
ATOM 796 N N . ARG A 1 96 ? 13.515 8.907 -23.777 1.00 68.88 96 ARG A N 1
ATOM 797 C CA . ARG A 1 96 ? 12.769 7.699 -23.386 1.00 68.88 96 ARG A CA 1
ATOM 798 C C . ARG A 1 96 ? 12.874 7.411 -21.885 1.00 68.88 96 ARG A C 1
ATOM 800 O O . ARG A 1 96 ? 11.882 7.014 -21.285 1.00 68.88 96 ARG A O 1
ATOM 807 N N . SER A 1 97 ? 14.049 7.615 -21.291 1.00 76.56 97 SER A N 1
ATOM 808 C CA . SER A 1 97 ? 14.264 7.425 -19.852 1.00 76.56 97 SER A CA 1
ATOM 809 C C . SER A 1 97 ? 13.475 8.428 -19.010 1.00 76.56 97 SER A C 1
ATOM 811 O O . SER A 1 97 ? 12.929 8.050 -17.980 1.00 76.56 97 SER A O 1
ATOM 813 N N . GLU A 1 98 ? 13.401 9.687 -19.443 1.00 76.94 98 GLU A N 1
ATOM 814 C CA . GLU A 1 98 ? 12.627 10.730 -18.759 1.00 76.94 98 GLU A CA 1
ATOM 815 C C . GLU A 1 98 ? 11.129 10.408 -18.771 1.00 76.94 98 GLU A C 1
ATOM 817 O O . GLU A 1 98 ? 10.496 10.418 -17.719 1.00 76.94 98 GLU A O 1
ATOM 822 N N . LEU A 1 99 ? 10.583 10.011 -19.927 1.00 78.00 99 LEU A N 1
ATOM 823 C CA . LEU A 1 99 ? 9.179 9.598 -20.039 1.00 78.00 99 LEU A CA 1
ATOM 824 C C . LEU A 1 99 ? 8.850 8.409 -19.125 1.00 78.00 99 LEU A C 1
ATOM 826 O O . LEU A 1 99 ? 7.842 8.432 -18.422 1.00 78.00 99 LEU A O 1
ATOM 830 N N . GLN A 1 100 ? 9.725 7.401 -19.076 1.00 83.19 100 GLN A N 1
ATOM 831 C CA . GLN A 1 100 ? 9.545 6.247 -18.190 1.00 83.19 100 GLN A CA 1
ATOM 832 C C . GLN A 1 100 ? 9.605 6.631 -16.707 1.00 83.19 100 GLN A C 1
ATOM 834 O O . GLN A 1 100 ? 8.842 6.093 -15.905 1.00 83.19 100 GLN A O 1
ATOM 839 N N . ALA A 1 101 ? 10.485 7.561 -16.326 1.00 85.31 101 ALA A N 1
ATOM 840 C CA . ALA A 1 101 ? 10.564 8.044 -14.952 1.00 85.31 101 ALA A CA 1
ATOM 841 C C . ALA A 1 101 ? 9.270 8.761 -14.533 1.00 85.31 101 ALA A C 1
ATOM 843 O O . ALA A 1 101 ? 8.732 8.466 -13.464 1.00 85.31 101 ALA A O 1
ATOM 844 N N . THR A 1 102 ? 8.727 9.624 -15.396 1.00 87.25 102 THR A N 1
ATOM 845 C CA . THR A 1 102 ? 7.459 10.321 -15.141 1.00 87.25 102 THR A CA 1
ATOM 846 C C . THR A 1 102 ? 6.277 9.353 -15.046 1.00 87.25 102 THR A C 1
ATOM 848 O O . THR A 1 102 ? 5.451 9.478 -14.143 1.00 87.25 102 THR A O 1
ATOM 851 N N . GLU A 1 103 ? 6.193 8.349 -15.925 1.00 87.75 103 GLU A N 1
ATOM 852 C CA . GLU A 1 103 ? 5.142 7.322 -15.850 1.00 87.75 103 GLU A CA 1
ATOM 853 C C . GLU A 1 103 ? 5.210 6.525 -14.538 1.00 87.75 103 GLU A C 1
ATOM 855 O O . GLU A 1 103 ? 4.188 6.298 -13.886 1.00 87.75 103 GLU A O 1
ATOM 860 N N . LEU A 1 104 ? 6.414 6.138 -14.106 1.00 87.56 104 LEU A N 1
ATOM 861 C CA . LEU A 1 104 ? 6.612 5.430 -12.840 1.00 87.56 104 LEU A CA 1
ATOM 862 C C . LEU A 1 104 ? 6.204 6.278 -11.632 1.00 87.56 104 LEU A C 1
ATOM 864 O O . LEU A 1 104 ? 5.623 5.749 -10.681 1.00 87.56 104 LEU A O 1
ATOM 868 N N . GLU A 1 105 ? 6.485 7.578 -11.660 1.00 91.12 105 GLU A N 1
ATOM 869 C CA . GLU A 1 105 ? 6.079 8.508 -10.609 1.00 91.12 105 GLU A CA 1
ATOM 870 C C . GLU A 1 105 ? 4.552 8.627 -10.525 1.00 91.12 105 GLU A C 1
ATOM 872 O O . GLU A 1 105 ? 3.979 8.465 -9.447 1.00 91.12 105 GLU A O 1
ATOM 877 N N . GLN A 1 106 ? 3.867 8.770 -11.663 1.00 91.62 106 GLN A N 1
ATOM 878 C CA . GLN A 1 106 ? 2.402 8.795 -11.701 1.00 91.62 106 GLN A CA 1
ATOM 879 C C . GLN A 1 106 ? 1.780 7.497 -11.171 1.00 91.62 106 GLN A C 1
ATOM 881 O O . GLN A 1 106 ? 0.784 7.531 -10.445 1.00 91.62 106 GLN A O 1
ATOM 886 N N . ILE A 1 107 ? 2.362 6.340 -11.503 1.00 90.69 107 ILE A N 1
ATOM 887 C CA . ILE A 1 107 ? 1.899 5.044 -10.988 1.00 90.69 107 ILE A CA 1
ATOM 888 C C . ILE A 1 107 ? 2.082 4.967 -9.468 1.00 90.69 107 ILE A C 1
ATOM 890 O O . ILE A 1 107 ? 1.189 4.472 -8.778 1.00 90.69 107 ILE A O 1
ATOM 894 N N . LYS A 1 108 ? 3.202 5.464 -8.929 1.00 91.50 108 LYS A N 1
ATOM 895 C CA . LYS A 1 108 ? 3.436 5.512 -7.477 1.00 91.50 108 LYS A CA 1
ATOM 896 C C . LYS A 1 108 ? 2.399 6.377 -6.767 1.00 91.50 108 LYS A C 1
ATOM 898 O O . LYS A 1 108 ? 1.797 5.898 -5.810 1.00 91.50 108 LYS A O 1
ATOM 903 N N . VAL A 1 109 ? 2.130 7.581 -7.275 1.00 93.12 109 VAL A N 1
ATOM 904 C CA . VAL A 1 109 ? 1.119 8.488 -6.705 1.00 93.12 109 VAL A CA 1
ATOM 905 C C . VAL A 1 109 ? -0.264 7.832 -6.698 1.00 93.12 109 VAL A C 1
ATOM 907 O O . VAL A 1 109 ? -0.941 7.829 -5.673 1.00 93.12 109 VAL A O 1
ATOM 910 N N . LYS A 1 110 ? -0.667 7.188 -7.803 1.00 91.50 110 LYS A N 1
ATOM 911 C CA . LYS A 1 110 ? -1.950 6.465 -7.870 1.00 91.50 110 LYS A CA 1
ATOM 912 C C . LYS A 1 110 ? -2.024 5.308 -6.873 1.00 91.50 110 LYS A C 1
ATOM 914 O O . LYS A 1 110 ? -3.054 5.122 -6.235 1.00 91.50 110 LYS A O 1
ATOM 919 N N . ARG A 1 111 ? -0.948 4.529 -6.724 1.00 90.88 111 ARG A N 1
ATOM 920 C CA . ARG A 1 111 ? -0.898 3.422 -5.753 1.00 90.88 111 ARG A CA 1
ATOM 921 C C . ARG A 1 111 ? -0.993 3.918 -4.316 1.00 90.88 111 ARG A C 1
ATOM 923 O O . ARG A 1 111 ? -1.677 3.285 -3.521 1.00 90.88 111 ARG A O 1
ATOM 930 N N . GLN A 1 112 ? -0.338 5.032 -4.005 1.00 92.50 112 GLN A N 1
ATOM 931 C CA . GLN A 1 112 ? -0.402 5.636 -2.681 1.00 92.50 112 GLN A CA 1
ATOM 932 C C . GLN A 1 112 ? -1.818 6.130 -2.367 1.00 92.50 112 GLN A C 1
ATOM 934 O O . GLN A 1 112 ? -2.363 5.750 -1.340 1.00 92.50 112 GLN A O 1
ATOM 939 N N . ALA A 1 113 ? -2.469 6.830 -3.301 1.00 92.44 113 ALA A N 1
ATOM 940 C CA . ALA A 1 113 ? -3.854 7.272 -3.128 1.00 92.44 113 ALA A CA 1
ATOM 941 C C . ALA A 1 113 ? -4.835 6.104 -2.889 1.00 92.44 113 ALA A C 1
ATOM 943 O O . ALA A 1 113 ? -5.741 6.211 -2.068 1.00 92.44 113 ALA A O 1
ATOM 944 N N . ILE A 1 114 ? -4.644 4.969 -3.574 1.00 92.88 114 ILE A N 1
ATOM 945 C CA . ILE A 1 114 ? -5.450 3.758 -3.344 1.00 92.88 114 ILE A CA 1
ATOM 946 C C . ILE A 1 114 ? -5.174 3.170 -1.954 1.00 92.88 114 ILE A C 1
ATOM 948 O O . ILE A 1 114 ? -6.110 2.772 -1.265 1.00 92.88 114 ILE A O 1
ATOM 952 N N . ALA A 1 115 ? -3.908 3.105 -1.536 1.00 92.12 115 ALA A N 1
ATOM 953 C CA . ALA A 1 115 ? -3.547 2.597 -0.215 1.00 92.12 115 ALA A CA 1
ATOM 954 C C . ALA A 1 115 ? -4.152 3.460 0.904 1.00 92.12 115 ALA A C 1
ATOM 956 O O . ALA A 1 115 ? -4.741 2.914 1.836 1.00 92.12 115 ALA A O 1
ATOM 957 N N . ASP A 1 116 ? -4.079 4.784 0.769 1.00 92.75 116 ASP A N 1
ATOM 958 C CA . ASP A 1 116 ? -4.645 5.730 1.731 1.00 92.75 116 ASP A CA 1
ATOM 959 C C . ASP A 1 116 ? -6.174 5.584 1.820 1.00 92.75 116 ASP A C 1
ATOM 961 O O . ASP A 1 116 ? -6.721 5.494 2.920 1.00 92.75 116 ASP A O 1
ATOM 965 N N . ALA A 1 117 ? -6.859 5.431 0.679 1.00 93.25 117 ALA A N 1
ATOM 966 C CA . ALA A 1 117 ? -8.304 5.198 0.638 1.00 93.25 117 ALA A CA 1
ATOM 967 C C . ALA A 1 117 ? -8.720 3.884 1.332 1.00 93.25 117 ALA A C 1
ATOM 969 O O . ALA A 1 117 ? -9.718 3.848 2.052 1.00 93.25 117 ALA A O 1
ATOM 970 N N . ILE A 1 118 ? -7.944 2.806 1.164 1.00 91.88 118 ILE A N 1
ATOM 971 C CA . ILE A 1 118 ? -8.208 1.521 1.835 1.00 91.88 118 ILE A CA 1
ATOM 972 C C . ILE A 1 118 ? -8.041 1.656 3.353 1.00 91.88 118 ILE A C 1
ATOM 974 O O . ILE A 1 118 ? -8.850 1.122 4.115 1.00 91.88 118 ILE A O 1
ATOM 978 N N . VAL A 1 119 ? -7.002 2.363 3.809 1.00 93.25 119 VAL A N 1
ATOM 979 C CA . VAL A 1 119 ? -6.765 2.593 5.242 1.00 93.25 119 VAL A CA 1
ATOM 980 C C . VAL A 1 119 ? -7.903 3.412 5.849 1.00 93.25 119 VAL A C 1
ATOM 982 O O . VAL A 1 119 ? -8.400 3.061 6.922 1.00 93.25 119 VAL A O 1
ATOM 985 N N . GLU A 1 120 ? -8.353 4.463 5.164 1.00 92.81 120 GLU A N 1
ATOM 986 C CA . GLU A 1 120 ? -9.479 5.285 5.608 1.00 92.81 120 GLU A CA 1
ATOM 987 C C . GLU A 1 120 ? -10.775 4.464 5.713 1.00 92.81 120 GLU A C 1
ATOM 989 O O . GLU A 1 120 ? -11.455 4.507 6.744 1.00 92.81 120 GLU A O 1
ATOM 994 N N . GLU A 1 121 ? -11.079 3.635 4.710 1.00 93.62 121 GLU A N 1
ATOM 995 C CA . GLU A 1 121 ? -12.256 2.761 4.728 1.00 93.62 121 GLU A CA 1
ATOM 996 C C . GLU A 1 121 ? -12.203 1.754 5.890 1.00 93.62 121 GLU A C 1
ATOM 998 O O . GLU A 1 121 ? -13.193 1.555 6.602 1.00 93.62 121 GLU A O 1
ATOM 1003 N N . GLN A 1 122 ? -11.044 1.134 6.133 1.00 91.44 122 GLN A N 1
ATOM 1004 C CA . GLN A 1 122 ? -10.868 0.209 7.255 1.00 91.44 122 GLN A CA 1
ATOM 1005 C C . GLN A 1 122 ? -11.066 0.907 8.602 1.00 91.44 122 GLN A C 1
ATOM 1007 O O . GLN A 1 122 ? -11.753 0.375 9.478 1.00 91.44 122 GLN A O 1
ATOM 1012 N N . GLN A 1 123 ? -10.520 2.112 8.772 1.00 91.88 123 GLN A N 1
ATOM 1013 C CA . GLN A 1 123 ? -10.724 2.891 9.991 1.00 91.88 123 GLN A CA 1
ATOM 1014 C C . GLN A 1 123 ? -12.198 3.261 10.188 1.00 91.88 123 GLN A C 1
ATOM 1016 O O . GLN A 1 123 ? -12.700 3.176 11.313 1.00 91.88 123 GLN A O 1
ATOM 1021 N N . ALA A 1 124 ? -12.907 3.624 9.116 1.00 91.88 124 ALA A N 1
ATOM 1022 C CA . ALA A 1 124 ? -14.338 3.909 9.164 1.00 91.88 124 ALA A CA 1
ATOM 1023 C C . ALA A 1 124 ? -15.152 2.671 9.581 1.00 91.88 124 ALA A C 1
ATOM 1025 O O . ALA A 1 124 ? -15.991 2.765 10.478 1.00 91.88 124 ALA A O 1
ATOM 1026 N N . ARG A 1 125 ? -14.852 1.493 9.016 1.00 90.62 125 ARG A N 1
ATOM 1027 C CA . ARG A 1 125 ? -15.498 0.220 9.392 1.00 90.62 125 ARG A CA 1
ATOM 1028 C C . ARG A 1 125 ? -15.261 -0.138 10.859 1.00 90.62 125 ARG A C 1
ATOM 1030 O O . ARG A 1 125 ? -16.210 -0.448 11.571 1.00 90.62 125 ARG A O 1
ATOM 1037 N N . VAL A 1 126 ? -14.025 -0.014 11.346 1.00 92.12 126 VAL A N 1
ATOM 1038 C CA . VAL A 1 126 ? -13.694 -0.286 12.757 1.00 92.12 126 VAL A CA 1
ATOM 1039 C C . VAL A 1 126 ? -14.432 0.665 13.701 1.00 92.12 126 VAL A C 1
ATOM 1041 O O . VAL A 1 126 ? -14.896 0.238 14.760 1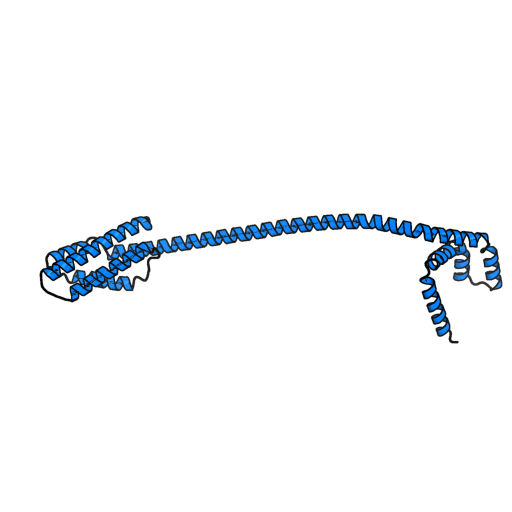.00 92.12 126 VAL A O 1
ATOM 1044 N N . LYS A 1 127 ? -14.554 1.951 13.343 1.00 90.25 127 LYS A N 1
ATOM 1045 C CA . LYS A 1 127 ? -15.337 2.920 14.126 1.00 90.25 127 LYS A CA 1
ATOM 1046 C C . LYS A 1 127 ? -16.815 2.530 14.163 1.00 90.25 127 LYS A C 1
ATOM 1048 O O . LYS A 1 127 ? -17.381 2.473 15.251 1.00 90.25 127 LYS A O 1
ATOM 1053 N N . LEU A 1 128 ? -17.406 2.187 13.016 1.00 91.50 128 LEU A N 1
ATOM 1054 C CA . LEU A 1 128 ? -18.799 1.738 12.932 1.00 91.50 128 LEU A CA 1
ATOM 1055 C C . LEU A 1 128 ? -19.055 0.474 13.761 1.00 91.50 128 LEU A C 1
ATOM 1057 O O . LEU A 1 128 ? -20.041 0.420 14.494 1.00 91.50 128 LEU A O 1
ATOM 1061 N N . ASP A 1 129 ? -18.160 -0.512 13.707 1.00 90.81 129 ASP A N 1
ATOM 1062 C CA . ASP A 1 129 ? -18.288 -1.746 14.487 1.00 90.81 129 ASP A CA 1
ATOM 1063 C C . ASP A 1 129 ? -18.173 -1.496 15.993 1.00 90.81 129 ASP A C 1
ATOM 1065 O O . ASP A 1 129 ? -18.898 -2.107 16.780 1.00 90.81 129 ASP A O 1
ATOM 1069 N N . LYS A 1 130 ? -17.287 -0.585 16.417 1.00 91.12 130 LYS A N 1
ATOM 1070 C CA . LYS A 1 130 ? -17.197 -0.166 17.823 1.00 91.12 130 LYS A CA 1
ATOM 1071 C C . LYS A 1 130 ? -18.488 0.509 18.280 1.00 91.12 130 LYS A C 1
ATOM 1073 O O . LYS A 1 130 ? -19.019 0.120 19.316 1.00 91.12 130 LYS A O 1
ATOM 1078 N N . SER A 1 131 ? -19.018 1.444 17.492 1.00 89.44 131 SER A N 1
ATOM 1079 C CA . SER A 1 131 ? -20.276 2.127 17.805 1.00 89.44 131 SER A CA 1
ATOM 1080 C C . SER A 1 131 ? -21.461 1.161 17.854 1.00 89.44 131 SER A C 1
ATOM 1082 O O . SER A 1 131 ? -22.257 1.232 18.782 1.00 89.44 131 SER A O 1
ATOM 1084 N N . ARG A 1 132 ? -21.558 0.204 16.919 1.00 91.12 132 ARG A N 1
ATOM 1085 C CA . ARG A 1 132 ? -22.599 -0.840 16.949 1.00 91.12 132 ARG A CA 1
ATOM 1086 C C . ARG A 1 132 ? -22.516 -1.694 18.208 1.00 91.12 132 ARG A C 1
ATOM 1088 O O . ARG A 1 132 ? -23.516 -1.848 18.895 1.00 91.12 132 ARG A O 1
ATOM 1095 N N . LYS A 1 133 ? -21.317 -2.173 18.558 1.00 88.94 133 LYS A N 1
ATOM 1096 C CA . LYS A 1 133 ? -21.108 -2.949 19.790 1.00 88.94 133 LYS A CA 1
ATOM 1097 C C . LYS A 1 133 ? -21.473 -2.159 21.044 1.00 88.94 133 LYS A C 1
ATOM 1099 O O . LYS A 1 133 ? -21.953 -2.749 22.003 1.00 88.94 133 LYS A O 1
ATOM 1104 N N . GLU A 1 134 ? -21.227 -0.852 21.064 1.00 87.50 134 GLU A N 1
ATOM 1105 C CA . GLU A 1 134 ? -21.621 0.005 22.184 1.00 87.50 134 GLU A CA 1
ATOM 1106 C C . GLU A 1 134 ? -23.144 0.155 22.277 1.00 87.50 134 GLU A C 1
ATOM 1108 O O . GLU A 1 134 ? -23.700 0.001 23.362 1.00 87.50 134 GLU A O 1
ATOM 1113 N N . ILE A 1 135 ? -23.825 0.367 21.147 1.00 87.44 135 ILE A N 1
ATOM 1114 C CA . ILE A 1 135 ? -25.293 0.421 21.081 1.00 87.44 135 ILE A CA 1
ATOM 1115 C C . ILE A 1 135 ? -25.905 -0.905 21.553 1.00 87.44 135 ILE A C 1
ATOM 1117 O O . ILE A 1 135 ? -26.811 -0.895 22.383 1.00 87.44 135 ILE A O 1
ATOM 1121 N N . ASP A 1 136 ? -25.382 -2.039 21.081 1.00 88.62 136 ASP A N 1
ATOM 1122 C CA . ASP A 1 136 ? -25.867 -3.367 21.469 1.00 88.62 136 ASP A CA 1
ATOM 1123 C C . ASP A 1 136 ? -25.682 -3.623 22.973 1.00 88.62 136 ASP A C 1
ATOM 1125 O O . ASP A 1 136 ? -26.577 -4.163 23.622 1.00 88.62 136 ASP A O 1
ATOM 1129 N N . ARG A 1 137 ? -24.553 -3.185 23.554 1.00 87.44 137 ARG A N 1
ATOM 1130 C CA . ARG A 1 137 ? -24.305 -3.267 25.005 1.00 87.44 137 ARG A CA 1
ATOM 1131 C C . ARG A 1 137 ? -25.283 -2.415 25.804 1.00 87.44 137 ARG A C 1
ATOM 1133 O O . ARG A 1 137 ? -25.870 -2.920 26.752 1.00 87.44 137 ARG A O 1
ATOM 1140 N N . ARG A 1 138 ? -25.497 -1.156 25.403 1.00 86.81 138 ARG A N 1
ATOM 1141 C CA . ARG A 1 138 ? -26.464 -0.267 26.069 1.00 86.81 138 ARG A CA 1
ATOM 1142 C C . ARG A 1 138 ? -27.880 -0.826 25.995 1.00 86.81 138 ARG A C 1
ATOM 1144 O O . ARG A 1 138 ? -28.611 -0.765 26.975 1.00 86.81 138 ARG A O 1
ATOM 1151 N N . LYS A 1 139 ? -28.258 -1.408 24.854 1.00 88.25 139 LYS A N 1
ATOM 1152 C CA . LYS A 1 139 ? -29.560 -2.060 24.692 1.00 88.25 139 LYS A CA 1
ATOM 1153 C C . LYS A 1 139 ? -29.699 -3.275 25.611 1.00 88.25 139 LYS A C 1
ATOM 1155 O O . LYS A 1 139 ? -30.729 -3.409 26.259 1.00 88.25 139 LYS A O 1
ATOM 1160 N N . ALA A 1 140 ? -28.666 -4.112 25.706 1.00 85.56 140 ALA A N 1
ATOM 1161 C CA . ALA A 1 140 ? -28.656 -5.245 26.628 1.00 85.56 140 ALA A CA 1
ATOM 1162 C C . ALA A 1 140 ? -28.787 -4.792 28.093 1.00 85.56 140 ALA A C 1
ATOM 1164 O O . ALA A 1 140 ? -29.607 -5.348 28.819 1.00 85.56 140 ALA A O 1
ATOM 1165 N N . ASP A 1 141 ? -28.054 -3.752 28.504 1.00 86.56 141 ASP A N 1
ATOM 1166 C CA . ASP A 1 141 ? -28.159 -3.172 29.849 1.00 86.56 141 ASP A CA 1
ATOM 1167 C C . ASP A 1 141 ? -29.557 -2.583 30.107 1.00 86.56 141 ASP A C 1
ATOM 1169 O O . ASP A 1 141 ? -30.121 -2.783 31.182 1.00 86.56 141 ASP A O 1
ATOM 1173 N N . ALA A 1 142 ? -30.160 -1.920 29.116 1.00 86.56 142 ALA A N 1
ATOM 1174 C CA . ALA A 1 142 ? -31.523 -1.394 29.200 1.00 86.56 142 ALA A CA 1
ATOM 1175 C C . ALA A 1 142 ? -32.581 -2.501 29.317 1.00 86.56 142 ALA A C 1
ATOM 1177 O O . ALA A 1 142 ? -33.485 -2.401 30.147 1.00 86.56 142 ALA A O 1
ATOM 1178 N N . ASP A 1 143 ? -32.472 -3.565 28.522 1.00 85.88 143 ASP A N 1
ATOM 1179 C CA . ASP A 1 143 ? -33.383 -4.710 28.583 1.00 85.88 143 ASP A CA 1
ATOM 1180 C C . ASP A 1 143 ? -33.260 -5.434 29.936 1.00 85.88 143 ASP A C 1
ATOM 1182 O O . ASP A 1 143 ? -34.272 -5.791 30.548 1.00 85.88 143 ASP A O 1
ATOM 1186 N N . LEU A 1 144 ? -32.034 -5.566 30.457 1.00 83.56 144 LEU A N 1
ATOM 1187 C CA . LEU A 1 144 ? -31.765 -6.123 31.781 1.00 83.56 144 LEU A CA 1
ATOM 1188 C C . LEU A 1 144 ? -32.344 -5.238 32.896 1.00 83.56 144 LEU A C 1
ATOM 1190 O O . LEU A 1 144 ? -33.002 -5.735 33.808 1.00 83.56 144 LEU A O 1
ATOM 1194 N N . ALA A 1 145 ? -32.160 -3.919 32.809 1.00 85.00 145 ALA A N 1
ATOM 1195 C CA . ALA A 1 145 ? -32.713 -2.966 33.765 1.00 85.00 145 ALA A CA 1
ATOM 1196 C C . ALA A 1 145 ? -34.250 -3.015 33.803 1.00 85.00 145 ALA A C 1
ATOM 1198 O O . ALA A 1 145 ? -34.819 -3.054 34.894 1.00 85.00 145 ALA A O 1
ATOM 1199 N N . LYS A 1 146 ? -34.927 -3.103 32.646 1.00 84.31 146 LYS A N 1
ATOM 1200 C CA . LYS A 1 146 ? -36.393 -3.284 32.578 1.00 84.31 146 LYS A CA 1
ATOM 1201 C C . LYS A 1 146 ? -36.840 -4.569 33.261 1.00 84.31 146 LYS A C 1
ATOM 1203 O O . LYS A 1 146 ? -37.832 -4.559 33.991 1.00 84.31 146 LYS A O 1
ATOM 1208 N N . LEU A 1 147 ? -36.115 -5.669 33.038 1.00 78.56 147 LEU A N 1
ATOM 1209 C CA . LEU A 1 147 ? -36.385 -6.935 33.713 1.00 78.56 147 LEU A CA 1
ATOM 1210 C C . LEU A 1 147 ? -36.307 -6.739 35.234 1.00 78.56 147 LEU A C 1
ATOM 1212 O O . LEU A 1 147 ? -37.251 -7.087 35.941 1.00 78.56 147 LEU A O 1
ATOM 1216 N N . TYR A 1 148 ? -35.248 -6.097 35.733 1.00 76.31 148 TYR A N 1
ATOM 1217 C CA . TYR A 1 148 ? -35.103 -5.816 37.162 1.00 76.31 148 TYR A CA 1
ATOM 1218 C C . TYR A 1 148 ? -36.192 -4.900 37.719 1.00 76.31 148 TYR A C 1
ATOM 1220 O O . TYR A 1 148 ? -36.727 -5.191 38.788 1.00 76.31 148 TYR A O 1
ATOM 1228 N N . GLU A 1 149 ? -36.569 -3.836 37.009 1.00 77.50 149 GLU A N 1
ATOM 1229 C CA . GLU A 1 149 ? -37.671 -2.967 37.430 1.00 77.50 149 GLU A CA 1
ATOM 1230 C C . GLU A 1 149 ? -39.000 -3.723 37.522 1.00 77.50 149 GLU A C 1
ATOM 1232 O O . GLU A 1 149 ? -39.756 -3.510 38.471 1.00 77.50 149 GLU A O 1
ATOM 1237 N N . SER A 1 150 ? -39.265 -4.639 36.582 1.00 73.00 150 SER A N 1
ATOM 1238 C CA . SER A 1 150 ? -40.487 -5.447 36.591 1.00 73.00 150 SER A CA 1
ATOM 1239 C C . SER A 1 150 ? -40.562 -6.384 37.802 1.00 73.00 150 SER A C 1
ATOM 1241 O O . SER A 1 150 ? -41.629 -6.533 38.398 1.00 73.00 150 SER A O 1
ATOM 1243 N N . ILE A 1 151 ? -39.429 -6.962 38.221 1.00 67.00 151 ILE A N 1
ATOM 1244 C CA . ILE A 1 151 ? -39.378 -7.861 39.381 1.00 67.00 151 ILE A CA 1
ATOM 1245 C C . ILE A 1 151 ? -39.412 -7.055 40.693 1.00 67.00 151 ILE A C 1
ATOM 1247 O O . ILE A 1 151 ? -39.983 -7.502 41.685 1.00 67.00 151 ILE A O 1
ATOM 1251 N N . LEU A 1 152 ? -38.846 -5.844 40.707 1.00 65.25 152 LEU A N 1
ATOM 1252 C CA . LEU A 1 152 ? -38.722 -4.983 41.888 1.00 65.25 152 LEU A CA 1
ATOM 1253 C C . LEU A 1 152 ? -39.800 -3.895 41.974 1.00 65.25 152 LEU A C 1
ATOM 1255 O O . LEU A 1 152 ? -39.509 -2.805 42.478 1.00 65.25 152 LEU A O 1
ATOM 1259 N N . SER A 1 153 ? -41.029 -4.146 41.519 1.00 66.56 153 SER A N 1
ATOM 1260 C CA . SER A 1 153 ? -42.104 -3.143 41.595 1.00 66.56 153 SER A CA 1
ATOM 1261 C C . SER A 1 153 ? -42.185 -2.476 42.987 1.00 66.56 153 SER A C 1
ATOM 1263 O O . SER A 1 153 ? -41.978 -3.088 44.037 1.00 66.56 153 SER A O 1
ATOM 1265 N N . GLU A 1 154 ? -42.338 -1.152 42.986 1.00 58.31 154 GLU A N 1
ATOM 1266 C CA . GLU A 1 154 ? -41.908 -0.242 44.059 1.00 58.31 154 GLU A CA 1
ATOM 1267 C C . GLU A 1 154 ? -42.529 -0.538 45.433 1.00 58.31 154 GLU A C 1
ATOM 1269 O O . GLU A 1 154 ? -41.841 -0.469 46.452 1.00 58.31 154 GLU A O 1
ATOM 1274 N N . GLN A 1 155 ? -43.790 -0.964 45.436 1.00 64.50 155 GLN A N 1
ATOM 1275 C CA . GLN A 1 155 ? -44.592 -1.161 46.642 1.00 64.50 155 GLN A CA 1
ATOM 1276 C C . GLN A 1 155 ? -44.194 -2.393 47.452 1.00 64.50 155 GLN A C 1
ATOM 1278 O O . GLN A 1 155 ? -44.398 -2.407 48.660 1.00 64.50 155 GLN A O 1
ATOM 1283 N N . SER A 1 156 ? -43.602 -3.409 46.826 1.00 70.19 156 SER A N 1
ATOM 1284 C CA . SER A 1 156 ? -43.311 -4.673 47.499 1.00 70.19 156 SER A CA 1
ATOM 1285 C C . SER A 1 156 ? -42.167 -4.477 48.522 1.00 70.19 156 SER A C 1
ATOM 1287 O O . SER A 1 156 ? -42.326 -4.764 49.708 1.00 70.19 156 SER A O 1
ATOM 1289 N N . LEU A 1 157 ? -41.070 -3.860 48.048 1.00 75.75 157 LEU A N 1
ATOM 1290 C CA . LEU A 1 157 ? -39.906 -3.318 48.767 1.00 75.75 157 LEU A CA 1
ATOM 1291 C C . LEU A 1 157 ? -40.177 -2.859 50.208 1.00 75.75 157 LEU A C 1
ATOM 1293 O O . LEU A 1 157 ? -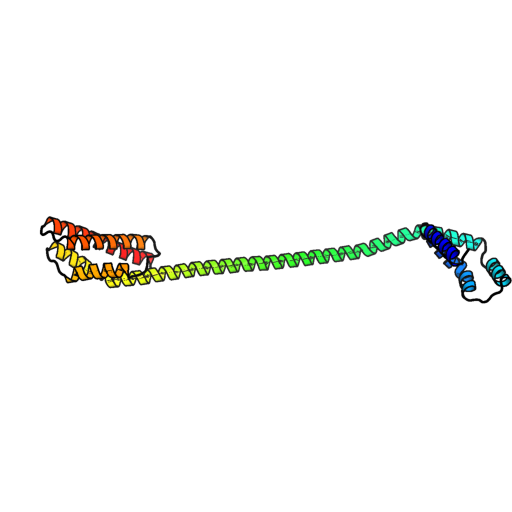39.851 -3.465 51.227 1.00 75.75 157 LEU A O 1
ATOM 1297 N N . GLU A 1 158 ? -40.759 -1.667 50.212 1.00 80.81 158 GLU A N 1
ATOM 1298 C CA . GLU A 1 158 ? -40.926 -0.799 51.365 1.00 80.81 158 GLU A CA 1
ATOM 1299 C C . GLU A 1 158 ? -42.045 -1.298 52.277 1.00 80.81 158 GLU A C 1
ATOM 1301 O O . GLU A 1 158 ? -41.944 -1.176 53.498 1.00 80.81 158 GLU A O 1
ATOM 1306 N N . PHE A 1 159 ? -43.085 -1.912 51.704 1.00 79.38 159 PHE A N 1
ATOM 1307 C CA . PHE A 1 159 ? -44.143 -2.554 52.475 1.00 79.38 159 PHE A CA 1
ATOM 1308 C C . PHE A 1 159 ? -43.575 -3.668 53.359 1.00 79.38 159 PHE A C 1
ATOM 1310 O O . PHE A 1 159 ? -43.836 -3.683 54.560 1.00 79.38 159 PHE A O 1
ATOM 1317 N N . PHE A 1 160 ? -42.714 -4.525 52.808 1.00 76.62 160 PHE A N 1
ATOM 1318 C CA . PHE A 1 160 ? -42.092 -5.612 53.558 1.00 76.62 160 PHE A CA 1
ATOM 1319 C C . PHE A 1 160 ? -41.212 -5.137 54.715 1.00 76.62 160 PHE A C 1
ATOM 1321 O O . PHE A 1 160 ? -41.334 -5.627 55.836 1.00 76.62 160 PHE A O 1
ATOM 1328 N N . VAL A 1 161 ? -40.339 -4.157 54.470 1.00 81.50 161 VAL A N 1
ATOM 1329 C CA . VAL A 1 161 ? -39.468 -3.614 55.526 1.00 81.50 161 VAL A CA 1
ATOM 1330 C C . VAL A 1 161 ? -40.296 -2.963 56.640 1.00 81.50 161 VAL A C 1
ATOM 1332 O O . VAL A 1 161 ? -39.954 -3.071 57.821 1.00 81.50 161 VAL A O 1
ATOM 1335 N N . ASN A 1 162 ? -41.431 -2.352 56.289 1.00 84.00 162 ASN A N 1
ATOM 1336 C CA . ASN A 1 162 ? -42.392 -1.840 57.261 1.00 84.00 162 ASN A CA 1
ATOM 1337 C C . ASN A 1 162 ? -43.109 -2.954 58.044 1.00 84.00 162 ASN A C 1
ATOM 1339 O O . ASN A 1 162 ? -43.332 -2.777 59.242 1.00 84.00 162 ASN A O 1
ATOM 1343 N N . GLU A 1 163 ? -43.459 -4.084 57.420 1.00 82.50 163 GLU A N 1
ATOM 1344 C CA . GLU A 1 163 ? -44.049 -5.243 58.110 1.00 82.50 163 GLU A CA 1
ATOM 1345 C C . GLU A 1 163 ? -43.068 -5.911 59.081 1.00 82.50 163 GLU A C 1
ATOM 1347 O O . GLU A 1 163 ? -43.442 -6.157 60.230 1.00 82.50 163 GLU A O 1
ATOM 1352 N N . ILE A 1 164 ? -41.797 -6.082 58.688 1.00 80.88 164 ILE A N 1
ATOM 1353 C CA . ILE A 1 164 ? -40.724 -6.532 59.595 1.00 80.88 164 ILE A CA 1
ATOM 1354 C C . ILE A 1 164 ? -40.659 -5.618 60.821 1.00 80.88 164 ILE A C 1
ATOM 1356 O O . ILE A 1 164 ? -40.595 -6.093 61.953 1.00 80.88 164 ILE A O 1
ATOM 1360 N N . GLY A 1 165 ? -40.713 -4.299 60.607 1.00 79.00 165 GLY A N 1
ATOM 1361 C CA . GLY A 1 165 ? -40.696 -3.314 61.688 1.00 79.00 165 GLY A CA 1
ATOM 1362 C C . GLY A 1 165 ? -41.900 -3.391 62.634 1.00 79.00 165 GLY A C 1
ATOM 1363 O O . GLY A 1 165 ? -41.823 -2.861 63.738 1.00 79.00 165 GLY A O 1
ATOM 1364 N N . LYS A 1 166 ? -42.991 -4.045 62.216 1.00 82.69 166 LYS A N 1
ATOM 1365 C CA . LYS A 1 166 ? -44.191 -4.319 63.022 1.00 82.69 166 LYS A CA 1
ATOM 1366 C C . LYS A 1 166 ? -44.207 -5.737 63.608 1.00 82.69 166 LYS A C 1
ATOM 1368 O O . LYS A 1 166 ? -45.170 -6.089 64.281 1.00 82.69 166 LYS A O 1
ATOM 1373 N N . GLY A 1 167 ? -43.180 -6.548 63.344 1.00 74.62 167 GLY A N 1
ATOM 1374 C CA . GLY A 1 167 ? -43.117 -7.951 63.757 1.00 74.62 167 GLY A CA 1
ATOM 1375 C C . GLY A 1 167 ? -44.031 -8.888 62.959 1.00 74.62 167 GLY A C 1
ATOM 1376 O O . GLY A 1 167 ? -44.330 -9.985 63.422 1.00 74.62 167 GLY A O 1
ATOM 1377 N N . ILE A 1 168 ? -44.499 -8.469 61.778 1.00 77.00 168 ILE A N 1
ATOM 1378 C CA . ILE A 1 168 ? -45.370 -9.269 60.909 1.00 77.00 168 ILE A CA 1
ATOM 1379 C C . ILE A 1 168 ? -44.499 -9.951 59.849 1.00 77.00 168 ILE A C 1
ATOM 1381 O O . ILE A 1 168 ? -43.811 -9.281 59.081 1.00 77.00 168 ILE A O 1
ATOM 1385 N N . PHE A 1 169 ? -44.548 -11.284 59.783 1.00 67.31 169 PHE A N 1
ATOM 1386 C CA . PHE A 1 169 ? -43.871 -12.064 58.745 1.00 67.31 169 PHE A CA 1
ATOM 1387 C C . PHE A 1 169 ? -44.886 -12.682 57.779 1.00 67.31 169 PHE A C 1
ATOM 1389 O O . PHE A 1 169 ? -45.481 -13.722 58.058 1.00 67.31 169 PHE A O 1
ATOM 1396 N N . GLY A 1 170 ? -45.069 -12.057 56.615 1.00 64.56 170 GLY A N 1
ATOM 1397 C CA . GLY A 1 170 ? -45.817 -12.646 55.504 1.00 64.56 170 GLY A CA 1
ATOM 1398 C C . GLY A 1 170 ? -44.949 -13.591 54.663 1.00 64.56 170 GLY A C 1
ATOM 1399 O O . GLY A 1 170 ? -43.925 -13.182 54.117 1.00 64.56 170 GLY A O 1
ATOM 1400 N N . SER A 1 171 ? -45.379 -14.846 54.485 1.00 62.31 171 SER A N 1
ATOM 1401 C CA . SER A 1 171 ? -44.691 -15.856 53.652 1.00 62.31 171 SER A CA 1
ATOM 1402 C C . SER A 1 171 ? -44.582 -15.469 52.171 1.00 62.31 171 SER A C 1
ATOM 1404 O O . SER A 1 171 ? -43.656 -15.889 51.477 1.00 62.31 171 SER A O 1
ATOM 1406 N N . GLN A 1 172 ? -45.506 -14.637 51.688 1.00 67.62 172 GLN A N 1
ATOM 1407 C CA . GLN A 1 172 ? -45.546 -14.192 50.297 1.00 67.62 172 GLN A CA 1
ATOM 1408 C C . GLN A 1 172 ? -44.304 -13.379 49.921 1.00 67.62 172 GLN A C 1
ATOM 1410 O O . GLN A 1 172 ? -43.792 -13.509 48.813 1.00 67.62 172 GLN A O 1
ATOM 1415 N N . TYR A 1 173 ? -43.758 -12.591 50.849 1.00 68.06 173 TYR A N 1
ATOM 1416 C CA . TYR A 1 173 ? -42.629 -11.723 50.538 1.00 68.06 173 TYR A CA 1
ATOM 1417 C C . TYR A 1 173 ? -41.288 -12.449 50.503 1.00 68.06 173 TYR A C 1
ATOM 1419 O O . TYR A 1 173 ? -40.463 -12.207 49.622 1.00 68.06 173 TYR A O 1
ATOM 1427 N N . GLN A 1 174 ? -41.091 -13.394 51.421 1.00 72.06 174 GLN A N 1
ATOM 1428 C CA . GLN A 1 174 ? -39.936 -14.283 51.375 1.00 72.06 174 GLN A CA 1
ATOM 1429 C C . GLN A 1 174 ? -39.916 -15.063 50.052 1.00 72.06 174 GLN A C 1
ATOM 1431 O O . GLN A 1 174 ? -38.865 -15.184 49.429 1.00 72.06 174 GLN A O 1
ATOM 1436 N N . ALA A 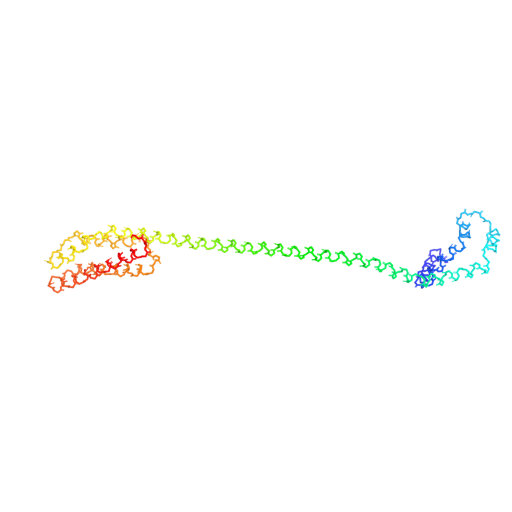1 175 ? -41.085 -15.485 49.555 1.00 75.62 175 ALA A N 1
ATOM 1437 C CA . ALA A 1 175 ? -41.206 -16.084 48.229 1.00 75.62 175 ALA A CA 1
ATOM 1438 C C . ALA A 1 175 ? -40.829 -15.107 47.098 1.00 75.62 175 ALA A C 1
ATOM 1440 O O . ALA A 1 175 ? -40.183 -15.526 46.144 1.00 75.62 175 ALA A O 1
ATOM 1441 N N . HIS A 1 176 ? -41.153 -13.813 47.200 1.00 72.69 176 HIS A N 1
ATOM 1442 C CA . HIS A 1 176 ? -40.710 -12.802 46.229 1.00 72.69 176 HIS A CA 1
ATOM 1443 C C . HIS A 1 176 ? -39.195 -12.558 46.259 1.00 72.69 176 HIS A C 1
ATOM 1445 O O . HIS A 1 176 ? -38.593 -12.455 45.193 1.00 72.69 176 HIS A O 1
ATOM 1451 N N . ILE A 1 177 ? -38.567 -12.509 47.441 1.00 71.88 177 ILE A N 1
ATOM 1452 C CA . ILE A 1 177 ? -37.103 -12.398 47.573 1.00 71.88 177 ILE A CA 1
ATOM 1453 C C . ILE A 1 177 ? -36.428 -13.644 47.000 1.00 71.88 177 ILE A C 1
ATOM 1455 O O . ILE A 1 177 ? -35.502 -13.518 46.208 1.00 71.88 177 ILE A O 1
ATOM 1459 N N . LEU A 1 178 ? -36.912 -14.840 47.338 1.00 75.19 178 LEU A N 1
ATOM 1460 C CA . LEU A 1 178 ? -36.384 -16.098 46.806 1.00 75.19 178 LEU A CA 1
ATOM 1461 C C . LEU A 1 178 ? -36.578 -16.206 45.293 1.00 75.19 178 LEU A C 1
ATOM 1463 O O . LEU A 1 178 ? -35.656 -16.605 44.588 1.00 75.19 178 LEU A O 1
ATOM 1467 N N . ASN A 1 179 ? -37.742 -15.807 44.778 1.00 75.81 179 ASN A N 1
ATOM 1468 C CA . ASN A 1 179 ? -38.000 -15.761 43.343 1.00 75.81 179 ASN A CA 1
ATOM 1469 C C . ASN A 1 179 ? -37.081 -14.739 42.659 1.00 75.81 179 ASN A C 1
ATOM 1471 O O . ASN A 1 179 ? -36.521 -15.040 41.614 1.00 75.81 179 ASN A O 1
ATOM 1475 N N . TYR A 1 180 ? -36.850 -13.569 43.265 1.00 72.69 180 TYR A N 1
ATOM 1476 C CA . TYR A 1 180 ? -35.881 -12.593 42.766 1.00 72.69 180 TYR A CA 1
ATOM 1477 C C . TYR A 1 180 ? -34.457 -13.152 42.771 1.00 72.69 180 TYR A C 1
ATOM 1479 O O . TYR A 1 180 ? -33.798 -13.074 41.748 1.00 72.69 180 TYR A O 1
ATOM 1487 N N . LEU A 1 181 ? -33.984 -13.737 43.875 1.00 75.06 181 LEU A N 1
ATOM 1488 C CA . LEU A 1 181 ? -32.627 -14.284 44.000 1.00 75.06 181 LEU A CA 1
ATOM 1489 C C . LEU A 1 181 ? -32.398 -15.476 43.058 1.00 75.06 181 LEU A C 1
ATOM 1491 O O . LEU A 1 181 ? -31.339 -15.604 42.443 1.00 75.06 181 LEU A O 1
ATOM 1495 N N . SER A 1 182 ? -33.413 -16.329 42.904 1.00 76.00 182 SER A N 1
ATOM 1496 C CA . SER A 1 182 ? -33.426 -17.406 41.915 1.00 76.00 182 SER A CA 1
ATOM 1497 C C . SER A 1 182 ? -33.348 -16.820 40.506 1.00 76.00 182 SER A C 1
ATOM 1499 O O . SER A 1 182 ? -32.433 -17.137 39.750 1.00 76.00 182 SER A O 1
ATOM 1501 N N . ASN A 1 183 ? -34.232 -15.876 40.176 1.00 69.12 183 ASN A N 1
ATOM 1502 C CA . ASN A 1 183 ? -34.260 -15.252 38.859 1.00 69.12 183 ASN A CA 1
ATOM 1503 C C . ASN A 1 183 ? -33.047 -14.370 38.590 1.00 69.12 183 ASN A C 1
ATOM 1505 O O . ASN A 1 183 ? -32.689 -14.248 37.437 1.00 69.12 183 ASN A O 1
ATOM 1509 N N . SER A 1 184 ? -32.370 -13.796 39.583 1.00 67.25 184 SER A N 1
ATOM 1510 C CA . SER A 1 184 ? -31.133 -13.037 39.371 1.00 67.25 184 SER A CA 1
ATOM 1511 C C . SER A 1 184 ? -29.953 -13.946 39.038 1.00 67.25 184 SER A C 1
ATOM 1513 O O . SER A 1 184 ? -29.040 -13.528 38.339 1.00 67.25 184 SER A O 1
ATOM 1515 N N . ASN A 1 185 ? -29.990 -15.206 39.483 1.00 64.12 185 ASN A N 1
ATOM 1516 C CA . ASN A 1 185 ? -29.033 -16.220 39.039 1.00 64.12 185 ASN A CA 1
ATOM 1517 C C . ASN A 1 185 ? -29.346 -16.729 37.615 1.00 64.12 185 ASN A C 1
ATOM 1519 O O . ASN A 1 185 ? -28.433 -17.167 36.919 1.00 64.12 185 ASN A O 1
ATOM 1523 N N . TYR A 1 186 ? -30.613 -16.663 37.177 1.00 54.09 186 TYR A N 1
ATOM 1524 C CA . TYR A 1 186 ? -31.066 -17.077 35.836 1.00 54.09 186 TYR A CA 1
ATOM 1525 C C . TYR A 1 186 ? -31.165 -15.937 34.809 1.00 54.09 186 TYR A C 1
ATOM 1527 O O . TYR A 1 186 ? -31.134 -16.201 33.606 1.00 54.09 186 TYR A O 1
ATOM 1535 N N . ALA A 1 187 ? -31.279 -14.682 35.249 1.00 55.09 187 ALA A N 1
ATOM 1536 C CA . ALA A 1 187 ? -31.242 -13.479 34.432 1.00 55.09 187 ALA A CA 1
ATOM 1537 C C . ALA A 1 187 ? -29.805 -13.343 33.937 1.00 55.09 187 ALA A C 1
ATOM 1539 O O . ALA A 1 187 ? -28.953 -12.720 34.557 1.00 55.09 187 ALA A O 1
ATOM 1540 N N . ALA A 1 188 ? -29.534 -14.039 32.839 1.00 50.47 188 ALA A N 1
ATOM 1541 C CA . ALA A 1 188 ? -28.220 -14.379 32.314 1.00 50.47 188 ALA A CA 1
ATOM 1542 C C . ALA A 1 188 ? -27.396 -13.186 31.784 1.00 50.47 188 ALA A C 1
ATOM 1544 O O . ALA A 1 188 ? -26.536 -13.363 30.923 1.00 50.47 188 ALA A O 1
ATOM 1545 N N . GLY A 1 189 ? -27.642 -11.969 32.261 1.00 59.84 189 GLY A N 1
ATOM 1546 C CA . GLY A 1 189 ? -26.927 -10.775 31.847 1.00 59.84 189 GLY A CA 1
ATOM 1547 C C . GLY A 1 189 ? -26.134 -10.186 32.997 1.00 59.84 189 GLY A C 1
ATOM 1548 O O . GLY A 1 189 ? -26.688 -9.769 34.007 1.00 59.84 189 GLY A O 1
ATOM 1549 N N . LYS A 1 190 ? -24.821 -10.122 32.805 1.00 80.94 190 LYS A N 1
ATOM 1550 C CA . LYS A 1 190 ? -23.962 -9.182 33.516 1.00 80.94 190 LYS A CA 1
ATOM 1551 C C . LYS A 1 190 ? -24.216 -7.798 32.922 1.00 80.94 190 LYS A C 1
ATOM 1553 O O . LYS A 1 190 ? -24.198 -7.694 31.693 1.00 80.94 190 LYS A O 1
ATOM 1558 N N . PHE A 1 191 ? -24.390 -6.763 33.740 1.00 83.06 191 PHE A N 1
ATOM 1559 C CA . PHE A 1 191 ? -24.362 -5.403 33.207 1.00 83.06 191 PHE A CA 1
ATOM 1560 C C . PHE A 1 191 ? -22.984 -5.139 32.588 1.00 83.06 191 PHE A C 1
ATOM 1562 O O . PHE A 1 191 ? -21.937 -5.485 33.155 1.00 83.06 191 PHE A O 1
ATOM 1569 N N . PHE A 1 192 ? -22.974 -4.567 31.388 1.00 84.75 192 PHE A N 1
ATOM 1570 C CA . PHE A 1 192 ? -21.744 -4.145 30.729 1.00 84.75 192 PHE A CA 1
ATOM 1571 C C . PHE A 1 192 ? -21.202 -2.863 31.359 1.00 84.75 192 PHE A C 1
ATOM 1573 O O . PHE A 1 192 ? -19.979 -2.714 31.456 1.00 84.75 192 PHE A O 1
ATOM 1580 N N . ASP A 1 193 ? -22.082 -1.976 31.822 1.00 89.94 193 ASP A N 1
ATOM 1581 C CA . ASP A 1 193 ? -21.709 -0.859 32.683 1.00 89.94 193 ASP A CA 1
ATOM 1582 C C . ASP A 1 193 ? -21.234 -1.349 34.066 1.00 89.94 193 ASP A C 1
ATOM 1584 O O . ASP A 1 193 ? -21.913 -2.087 34.785 1.00 89.94 193 ASP A O 1
ATOM 1588 N N . VAL A 1 194 ? -20.019 -0.937 34.437 1.00 89.56 194 VAL A N 1
ATOM 1589 C CA . VAL A 1 194 ? -19.325 -1.409 35.645 1.00 89.56 194 VAL A CA 1
ATOM 1590 C C . VAL A 1 194 ? -19.989 -0.896 36.924 1.00 89.56 194 VAL A C 1
ATOM 1592 O O . VAL A 1 194 ? -19.973 -1.590 37.944 1.00 89.56 194 VAL A O 1
ATOM 1595 N N . GLU A 1 195 ? -20.564 0.305 36.891 1.00 89.75 195 GLU A N 1
ATOM 1596 C CA . GLU A 1 195 ? -21.210 0.918 38.049 1.00 89.75 195 GLU A CA 1
ATOM 1597 C C . GLU A 1 195 ? -22.565 0.255 38.305 1.00 89.75 195 GLU A C 1
ATOM 1599 O O . GLU A 1 195 ? -22.838 -0.137 39.445 1.00 89.75 195 GLU A O 1
ATOM 1604 N N . LEU A 1 196 ? -23.356 0.030 37.244 1.00 87.19 196 LEU A N 1
ATOM 1605 C CA . LEU A 1 196 ? -24.609 -0.729 37.313 1.00 87.19 196 LEU A CA 1
ATOM 1606 C C . LEU A 1 196 ? -24.369 -2.150 37.826 1.00 87.19 196 LEU A C 1
ATOM 1608 O O . LEU A 1 196 ? -25.045 -2.581 38.759 1.00 87.19 196 LEU A O 1
ATOM 1612 N N . GLU A 1 197 ? -23.364 -2.849 37.293 1.00 89.44 197 GLU A N 1
ATOM 1613 C CA . GLU A 1 197 ? -23.009 -4.204 37.729 1.00 89.44 197 GLU A CA 1
ATOM 1614 C C . GLU A 1 197 ? -22.597 -4.244 39.207 1.00 89.44 197 GLU A C 1
ATOM 1616 O O . GLU A 1 197 ? -23.025 -5.112 39.970 1.00 89.44 197 GLU A O 1
ATOM 1621 N N . SER A 1 198 ? -21.752 -3.304 39.632 1.00 89.81 198 SER A N 1
ATOM 1622 C CA . SER A 1 198 ? -21.272 -3.220 41.013 1.00 89.81 198 SER A CA 1
ATOM 1623 C C . SER A 1 198 ? -22.423 -2.987 41.991 1.00 89.81 198 SER A C 1
ATOM 1625 O O . SER A 1 198 ? -22.522 -3.655 43.025 1.00 89.81 198 SER A O 1
ATOM 1627 N N . LEU A 1 199 ? -23.324 -2.065 41.653 1.00 88.12 199 LEU A N 1
ATOM 1628 C CA . LEU A 1 199 ? -24.474 -1.734 42.481 1.00 88.12 199 LEU A CA 1
ATOM 1629 C C . LEU A 1 199 ? -25.495 -2.874 42.517 1.00 88.12 199 LEU A C 1
ATOM 1631 O O . LEU A 1 199 ? -26.005 -3.212 43.586 1.00 88.12 199 LEU A O 1
ATOM 1635 N N . HIS A 1 200 ? -25.718 -3.522 41.378 1.00 85.69 200 HIS A N 1
ATOM 1636 C CA . HIS A 1 200 ? -26.566 -4.697 41.269 1.00 85.69 200 HIS A CA 1
ATOM 1637 C C . HIS A 1 200 ? -26.062 -5.859 42.144 1.00 85.69 200 HIS A C 1
ATOM 1639 O O . HIS A 1 200 ? -26.833 -6.436 42.914 1.00 85.69 200 HIS A O 1
ATOM 1645 N N . LYS A 1 201 ? -24.753 -6.147 42.128 1.00 88.19 201 LYS A N 1
ATOM 1646 C CA . LYS A 1 201 ? -24.151 -7.161 43.013 1.00 88.19 201 LYS A CA 1
ATOM 1647 C C . LYS A 1 201 ? -24.314 -6.837 44.491 1.00 88.19 201 LYS A C 1
ATOM 1649 O O . LYS A 1 201 ? -24.606 -7.738 45.274 1.00 88.19 201 LYS A O 1
ATOM 1654 N N . LYS A 1 202 ? -24.129 -5.570 44.882 1.00 89.00 202 LYS A N 1
ATOM 1655 C CA . LYS A 1 202 ? -24.359 -5.130 46.270 1.00 89.00 202 LYS A CA 1
ATOM 1656 C C . LYS A 1 202 ? -25.806 -5.386 46.682 1.00 89.00 202 LYS A C 1
ATOM 1658 O O . LYS A 1 202 ? -26.033 -5.952 47.745 1.00 89.00 202 LYS A O 1
ATOM 1663 N N . PHE A 1 203 ? -26.749 -5.062 45.801 1.00 85.75 203 PHE A N 1
ATOM 1664 C CA . PHE A 1 203 ? -28.167 -5.307 46.024 1.00 85.75 203 PHE A CA 1
ATOM 1665 C C . PHE A 1 203 ? -28.503 -6.796 46.185 1.00 85.75 203 PHE A C 1
ATOM 1667 O O . PHE A 1 203 ? -29.160 -7.167 47.158 1.00 85.75 203 PHE A O 1
ATOM 1674 N N . ILE A 1 204 ? -27.988 -7.671 45.312 1.00 85.81 204 ILE A N 1
ATOM 1675 C CA . ILE A 1 204 ? -28.143 -9.130 45.462 1.00 85.81 204 ILE A CA 1
ATOM 1676 C C . ILE A 1 204 ? -27.556 -9.619 46.789 1.00 85.81 204 ILE A C 1
ATOM 1678 O O . ILE A 1 204 ? -28.186 -10.426 47.475 1.00 85.81 204 ILE A O 1
ATOM 1682 N N . ALA A 1 205 ? -26.367 -9.141 47.163 1.00 87.50 205 ALA A N 1
ATOM 1683 C CA . ALA A 1 205 ? -25.711 -9.543 48.402 1.00 87.50 205 ALA A CA 1
ATOM 1684 C C . ALA A 1 205 ? -26.548 -9.149 49.628 1.00 87.50 205 ALA A C 1
ATOM 1686 O O . ALA A 1 205 ? -26.768 -9.976 50.510 1.00 87.50 205 ALA A O 1
ATOM 1687 N N . THR A 1 206 ? -27.087 -7.927 49.650 1.00 87.31 206 THR A N 1
ATOM 1688 C CA . THR A 1 206 ? -27.958 -7.457 50.734 1.00 87.31 206 THR A CA 1
ATOM 1689 C C . THR A 1 206 ? -29.284 -8.224 50.781 1.00 87.31 206 THR A C 1
ATOM 1691 O O . THR A 1 206 ? -29.748 -8.560 51.869 1.00 87.31 206 THR A O 1
ATOM 1694 N N . LEU A 1 207 ? -29.877 -8.585 49.638 1.00 84.06 207 LEU A N 1
ATOM 1695 C CA . LEU A 1 207 ? -31.066 -9.448 49.614 1.00 84.06 207 LEU A CA 1
ATOM 1696 C C . LEU A 1 207 ? -30.775 -10.881 50.080 1.00 84.06 207 LEU A C 1
ATOM 1698 O O . LEU A 1 207 ? -31.606 -11.486 50.755 1.00 84.06 207 LEU A O 1
ATOM 1702 N N . SER A 1 208 ? -29.600 -11.416 49.753 1.00 85.94 208 SER A N 1
ATOM 1703 C CA . SER A 1 208 ? -29.156 -12.736 50.218 1.00 85.94 208 SER A CA 1
ATOM 1704 C C . SER A 1 208 ? -28.940 -12.747 51.733 1.00 85.94 208 SER A C 1
ATOM 1706 O O . SER A 1 208 ? -29.415 -13.654 52.415 1.00 85.94 208 SER A O 1
ATOM 1708 N N . GLU A 1 209 ? -28.293 -11.707 52.271 1.00 88.12 209 GLU A N 1
ATOM 1709 C CA . GLU A 1 209 ? -28.125 -11.493 53.715 1.00 88.12 209 GLU A CA 1
ATOM 1710 C C . GLU A 1 209 ? -29.490 -11.419 54.412 1.00 88.12 209 GLU A C 1
ATOM 1712 O O . GLU A 1 209 ? -29.722 -12.125 55.397 1.00 88.12 209 GLU A O 1
ATOM 1717 N N . LEU A 1 210 ? -30.422 -10.642 53.849 1.00 84.00 210 LEU A N 1
ATOM 1718 C CA . LEU A 1 210 ? -31.789 -10.523 54.351 1.00 84.00 210 LEU A CA 1
ATOM 1719 C C . LEU A 1 210 ? -32.500 -11.880 54.378 1.00 84.00 210 LEU A C 1
ATOM 1721 O O . LEU A 1 210 ? -33.048 -12.250 55.413 1.00 84.00 210 LEU A O 1
ATOM 1725 N N . ASN A 1 211 ? -32.451 -12.647 53.283 1.00 84.31 211 ASN A N 1
ATOM 1726 C CA . ASN A 1 211 ? -33.078 -13.967 53.216 1.00 84.31 211 ASN A CA 1
ATOM 1727 C C . ASN A 1 211 ? -32.482 -14.948 54.238 1.00 84.31 211 ASN A C 1
ATOM 1729 O O . ASN A 1 211 ? -33.224 -15.592 54.974 1.00 84.31 211 ASN A O 1
ATOM 1733 N N . SER A 1 212 ? -31.151 -15.015 54.339 1.00 85.44 212 SER A N 1
ATOM 1734 C CA . SER A 1 212 ? -30.479 -15.884 55.317 1.00 85.44 212 SER A CA 1
ATOM 1735 C C . SER A 1 212 ? -30.821 -15.511 56.766 1.00 85.44 212 SER A C 1
ATOM 1737 O O . SER A 1 212 ? -31.028 -16.381 57.613 1.00 85.44 212 SER A O 1
ATOM 1739 N N . SER A 1 213 ? -30.968 -14.213 57.045 1.00 84.94 213 SER A N 1
ATOM 1740 C CA . SER A 1 213 ? -31.336 -13.719 58.373 1.00 84.94 213 SER A CA 1
ATOM 1741 C C . SER A 1 213 ? -32.788 -14.056 58.716 1.00 84.94 213 SER A C 1
ATOM 1743 O O . SER A 1 213 ? -33.071 -14.425 59.855 1.00 84.94 213 SER A O 1
ATOM 1745 N N . LEU A 1 214 ? -33.696 -14.012 57.735 1.00 79.69 214 LEU A N 1
ATOM 1746 C CA . LEU A 1 214 ? -35.088 -14.454 57.895 1.00 79.69 214 LEU A CA 1
ATOM 1747 C C . LEU A 1 214 ? -35.191 -15.958 58.203 1.00 79.69 214 LEU A C 1
ATOM 1749 O O . LEU A 1 214 ? -36.040 -16.368 58.995 1.00 79.69 214 LEU A O 1
ATOM 1753 N N . GLU A 1 215 ? -34.324 -16.785 57.616 1.00 80.00 215 GLU A N 1
ATOM 1754 C CA . GLU A 1 215 ? -34.292 -18.235 57.856 1.00 80.00 215 GLU A CA 1
ATOM 1755 C C . GLU A 1 215 ? -33.800 -18.597 59.266 1.00 80.00 215 GLU A C 1
ATOM 1757 O O . GLU A 1 215 ? -34.255 -19.588 59.837 1.00 80.00 215 GLU A O 1
ATOM 1762 N N . SER A 1 216 ? -32.940 -17.769 59.871 1.00 77.81 216 SER A N 1
ATOM 1763 C CA . SER A 1 216 ? -32.352 -18.019 61.199 1.00 77.81 216 SER A CA 1
ATOM 1764 C C . SER A 1 216 ? -33.313 -17.894 62.402 1.00 77.81 216 SER A C 1
ATOM 1766 O O . SER A 1 216 ? -32.893 -18.156 63.527 1.00 77.81 216 SER A O 1
ATOM 1768 N N . ARG A 1 217 ? -34.594 -17.540 62.175 1.00 62.22 217 ARG A N 1
ATOM 1769 C CA . ARG A 1 217 ? -35.745 -17.562 63.118 1.00 62.22 217 ARG A CA 1
ATOM 1770 C C . ARG A 1 217 ? -35.409 -17.382 64.611 1.00 62.22 217 ARG A C 1
ATOM 1772 O O . ARG A 1 217 ? -35.774 -18.206 65.448 1.00 62.22 217 ARG A O 1
ATOM 1779 N N . GLY A 1 218 ? -34.766 -16.271 64.959 1.00 62.25 218 GLY A N 1
ATOM 1780 C CA . GLY A 1 218 ? -34.714 -15.800 66.343 1.00 62.25 218 GLY A CA 1
ATOM 1781 C C . GLY A 1 218 ? -35.913 -14.900 66.644 1.00 62.25 218 GLY A C 1
ATOM 1782 O O . GLY A 1 218 ? -36.092 -13.880 65.983 1.00 62.25 218 GLY A O 1
ATOM 1783 N N . GLU A 1 219 ? -36.732 -15.243 67.637 1.00 60.75 219 GLU A N 1
ATOM 1784 C CA . GLU A 1 219 ? -37.774 -14.337 68.133 1.00 60.75 219 GLU A CA 1
ATOM 1785 C C . GLU A 1 219 ? -37.147 -13.306 69.085 1.00 60.75 219 GLU A C 1
ATOM 1787 O O . GLU A 1 219 ? -36.510 -13.663 70.076 1.00 60.75 219 GLU A O 1
ATOM 1792 N N . GLY A 1 220 ? -37.294 -12.010 68.785 1.00 71.31 220 GLY A N 1
ATOM 1793 C CA . GLY A 1 220 ? -36.860 -10.943 69.689 1.00 71.31 220 GLY A CA 1
ATOM 1794 C C . GLY A 1 220 ? -36.634 -9.587 69.020 1.00 71.31 220 GLY A C 1
ATOM 1795 O O . GLY A 1 220 ? -36.244 -9.494 67.859 1.00 71.31 220 GLY A O 1
ATOM 1796 N N . GLU A 1 221 ? -36.825 -8.511 69.785 1.00 75.00 221 GLU A N 1
ATOM 1797 C CA . GLU A 1 221 ? -36.724 -7.103 69.350 1.00 75.00 221 GLU A CA 1
ATOM 1798 C C . GLU A 1 221 ? -35.398 -6.754 68.643 1.00 75.00 221 GLU A C 1
ATOM 1800 O O . GLU A 1 221 ? -35.364 -5.976 67.685 1.00 75.00 221 GLU A O 1
ATOM 1805 N N . ARG A 1 222 ? -34.298 -7.398 69.058 1.00 79.88 222 ARG A N 1
ATOM 1806 C CA . ARG A 1 222 ? -32.975 -7.244 68.431 1.00 79.88 222 ARG A CA 1
ATOM 1807 C C . ARG A 1 222 ? -32.924 -7.801 67.006 1.00 79.88 222 ARG A C 1
ATOM 1809 O O . ARG A 1 222 ? -32.296 -7.189 66.148 1.00 79.88 222 ARG A O 1
ATOM 1816 N N . VAL A 1 223 ? -33.601 -8.920 66.744 1.00 81.81 223 VAL A N 1
ATOM 1817 C CA . VAL A 1 223 ? -33.650 -9.548 65.413 1.00 81.81 223 VAL A CA 1
ATOM 1818 C C . VAL A 1 223 ? -34.474 -8.688 64.458 1.00 81.81 223 VAL A C 1
ATOM 1820 O O . VAL A 1 223 ? -34.037 -8.421 63.342 1.00 81.81 223 VAL A O 1
ATOM 1823 N N . TYR A 1 224 ? -35.610 -8.157 64.918 1.00 80.00 224 TYR A N 1
ATOM 1824 C CA . TYR A 1 224 ? -36.437 -7.241 64.123 1.00 80.00 224 TYR A CA 1
ATOM 1825 C C . TYR A 1 224 ? -35.695 -5.960 63.742 1.00 80.00 224 TYR A C 1
ATOM 1827 O O . TYR A 1 224 ? -35.765 -5.518 62.596 1.00 80.00 224 TYR A O 1
ATOM 1835 N N . SER A 1 225 ? -34.949 -5.384 64.688 1.00 84.12 225 SER A N 1
ATOM 1836 C CA . SER A 1 225 ? -34.153 -4.178 64.446 1.00 84.12 225 SER A CA 1
ATOM 1837 C C . SER A 1 225 ? -33.074 -4.416 63.383 1.00 84.12 225 SER A C 1
ATOM 1839 O O . SER A 1 225 ? -32.934 -3.610 62.465 1.00 84.12 225 SER A O 1
ATOM 1841 N N . TYR A 1 226 ? -32.381 -5.556 63.451 1.00 86.00 226 TYR A N 1
ATOM 1842 C CA . TYR A 1 226 ? -31.361 -5.942 62.474 1.00 86.00 226 TYR A CA 1
ATOM 1843 C C . TYR A 1 226 ? -31.949 -6.233 61.081 1.00 86.00 226 TYR A C 1
ATOM 1845 O O . TYR A 1 226 ? -31.459 -5.719 60.076 1.00 86.00 226 TYR A O 1
ATOM 1853 N N . LEU A 1 227 ? -33.055 -6.981 60.998 1.00 84.00 227 LEU A N 1
ATOM 1854 C CA . LEU A 1 227 ? -33.744 -7.242 59.727 1.00 84.00 227 LEU A CA 1
ATOM 1855 C C . LEU A 1 227 ? -34.248 -5.949 59.070 1.00 84.00 227 LEU A C 1
ATOM 1857 O O . LEU A 1 227 ? -34.145 -5.787 57.852 1.00 84.00 227 LEU A O 1
ATOM 1861 N N . LYS A 1 228 ? -34.756 -5.008 59.873 1.00 85.81 228 LYS A N 1
ATOM 1862 C CA . LYS A 1 228 ? -35.180 -3.686 59.402 1.00 85.81 228 LYS A CA 1
ATOM 1863 C C . LYS A 1 228 ? -34.000 -2.875 58.861 1.00 85.81 228 LYS A C 1
ATOM 1865 O O . LYS A 1 228 ? -34.143 -2.216 57.835 1.00 85.81 228 LYS A O 1
ATOM 1870 N N . GLU A 1 229 ? -32.838 -2.944 59.506 1.00 89.50 229 GLU A N 1
ATOM 1871 C CA . GLU A 1 229 ? -31.610 -2.300 59.029 1.00 89.50 229 GLU A CA 1
ATOM 1872 C C . GLU A 1 229 ? -31.167 -2.857 57.667 1.00 89.50 229 GLU A C 1
ATOM 1874 O O . GLU A 1 229 ? -30.956 -2.088 56.727 1.00 89.50 229 GLU A O 1
ATOM 1879 N N . ILE A 1 230 ? -31.094 -4.187 57.515 1.00 86.81 230 ILE A N 1
ATOM 1880 C CA . ILE A 1 230 ? -30.759 -4.821 56.228 1.00 86.81 230 ILE A CA 1
ATOM 1881 C C . ILE A 1 230 ? -31.784 -4.433 55.152 1.00 86.81 230 ILE A C 1
ATOM 1883 O O . ILE A 1 230 ? -31.407 -4.071 54.036 1.00 86.81 230 ILE A O 1
ATOM 1887 N N . GLY A 1 231 ? -33.075 -4.457 55.493 1.00 85.06 231 GLY A N 1
ATOM 1888 C CA . GLY A 1 231 ? -34.157 -4.057 54.599 1.00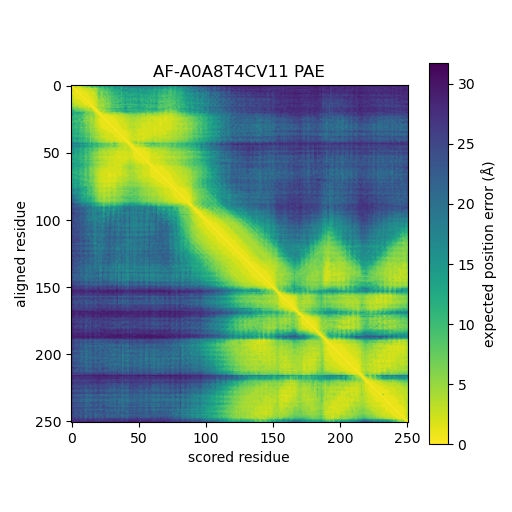 85.06 231 GLY A CA 1
ATOM 1889 C C . GLY A 1 231 ? -34.030 -2.611 54.113 1.00 85.06 231 GLY A C 1
ATOM 1890 O O . GLY A 1 231 ? -34.149 -2.349 52.916 1.00 85.06 231 GLY A O 1
ATOM 1891 N N . ASN A 1 232 ? -33.715 -1.675 55.010 1.00 87.62 232 ASN A N 1
ATOM 1892 C CA . ASN A 1 232 ? -33.478 -0.275 54.651 1.00 87.62 232 ASN A CA 1
ATOM 1893 C C . ASN A 1 232 ? -32.271 -0.118 53.715 1.00 87.62 232 ASN A C 1
ATOM 1895 O O . ASN A 1 232 ? -32.374 0.596 52.718 1.00 87.62 232 ASN A O 1
ATOM 1899 N N . ARG A 1 233 ? -31.168 -0.843 53.959 1.00 91.12 233 ARG A N 1
ATOM 1900 C CA . ARG A 1 233 ? -30.012 -0.859 53.041 1.00 91.12 233 ARG A CA 1
ATOM 1901 C C . ARG A 1 233 ? -30.402 -1.359 51.647 1.00 91.12 233 ARG A C 1
ATOM 1903 O O . ARG A 1 233 ? -29.986 -0.772 50.650 1.00 91.12 233 ARG A O 1
ATOM 1910 N N . ALA A 1 234 ? -31.238 -2.395 51.559 1.00 85.50 234 ALA A N 1
ATOM 1911 C CA . ALA A 1 234 ? -31.746 -2.891 50.279 1.00 85.50 234 ALA A CA 1
ATOM 1912 C C . ALA A 1 234 ? -32.603 -1.833 49.554 1.00 85.50 234 ALA A C 1
ATOM 1914 O O . ALA A 1 234 ? -32.470 -1.656 48.343 1.00 85.50 234 ALA A O 1
ATOM 1915 N N . ILE A 1 235 ? -33.447 -1.089 50.280 1.00 87.06 235 ILE A N 1
ATOM 1916 C CA . ILE A 1 235 ? -34.248 0.014 49.718 1.00 87.06 235 ILE A CA 1
ATOM 1917 C C . ILE A 1 235 ? -33.346 1.127 49.171 1.00 87.06 235 ILE A C 1
ATOM 1919 O O . ILE A 1 235 ? -33.572 1.600 48.056 1.00 87.06 235 ILE A O 1
ATOM 1923 N N . GLU A 1 236 ? -32.323 1.541 49.918 1.00 89.50 236 GLU A N 1
ATOM 1924 C CA . GLU A 1 236 ? -31.378 2.574 49.477 1.00 89.50 236 GLU A CA 1
ATOM 1925 C C . GLU A 1 236 ? -30.611 2.147 48.225 1.00 89.50 236 GLU A C 1
ATOM 1927 O O . GLU A 1 236 ? -30.541 2.900 47.254 1.00 89.50 236 GLU A O 1
ATOM 1932 N N . GLN A 1 237 ? -30.098 0.916 48.203 1.00 88.06 237 GLN A N 1
ATOM 1933 C CA . GLN A 1 237 ? -29.395 0.370 47.043 1.00 88.06 237 GLN A CA 1
ATOM 1934 C C . GLN A 1 237 ? -30.309 0.261 45.819 1.00 88.06 237 GLN A C 1
ATOM 1936 O O . GLN A 1 237 ? -29.889 0.602 44.716 1.00 88.06 237 GLN A O 1
ATOM 1941 N N . LYS A 1 238 ? -31.574 -0.136 46.002 1.00 85.88 238 LYS A N 1
ATOM 1942 C CA . LYS A 1 238 ? -32.588 -0.128 44.939 1.00 85.88 238 LYS A CA 1
ATOM 1943 C C . LYS A 1 238 ? -32.830 1.286 44.401 1.00 85.88 238 LYS A C 1
ATOM 1945 O O . LYS A 1 238 ? -32.887 1.471 43.188 1.00 85.88 238 LYS A O 1
ATOM 1950 N N . LYS A 1 239 ? -32.963 2.292 45.274 1.00 89.06 239 LYS A N 1
ATOM 1951 C CA . LYS A 1 239 ? -33.146 3.701 44.870 1.00 89.06 239 LYS A CA 1
ATOM 1952 C C . LYS A 1 239 ? -31.935 4.222 44.100 1.00 89.06 239 LYS A C 1
ATOM 1954 O O . LYS A 1 239 ? -32.104 4.789 43.023 1.00 89.06 239 LYS A O 1
ATOM 1959 N N . ALA A 1 240 ? -30.732 3.961 44.606 1.00 88.81 240 ALA A N 1
ATOM 1960 C CA . ALA A 1 240 ? -29.486 4.293 43.925 1.00 88.81 240 ALA A CA 1
ATOM 1961 C C . ALA A 1 240 ? -29.400 3.612 42.551 1.00 88.81 240 ALA A C 1
ATOM 1963 O O . ALA A 1 240 ? -29.031 4.252 41.571 1.00 88.81 240 ALA A O 1
ATOM 1964 N N . PHE A 1 241 ? -29.803 2.341 42.459 1.00 86.81 241 PHE A N 1
ATOM 1965 C CA . PHE A 1 241 ? -29.796 1.588 41.208 1.00 86.81 241 PHE A CA 1
ATOM 1966 C C . PHE A 1 241 ? -30.724 2.212 40.166 1.00 86.81 241 PHE A C 1
ATOM 1968 O O . PHE A 1 241 ? -30.316 2.408 39.028 1.00 86.81 241 PHE A O 1
ATOM 1975 N N . ARG A 1 242 ? -31.937 2.616 40.554 1.00 85.31 242 ARG A N 1
ATOM 1976 C CA . ARG A 1 242 ? -32.880 3.280 39.639 1.00 85.31 242 ARG A CA 1
ATOM 1977 C C . ARG A 1 242 ? -32.391 4.641 39.160 1.00 85.31 242 ARG A C 1
ATOM 1979 O O . ARG A 1 242 ? -32.559 4.960 37.987 1.00 85.31 242 ARG A O 1
ATOM 1986 N N . LEU A 1 243 ? -31.802 5.437 40.052 1.00 89.19 243 LEU A N 1
ATOM 1987 C CA . LEU A 1 243 ? -31.212 6.723 39.675 1.00 89.19 243 LEU A CA 1
ATOM 1988 C C . LEU A 1 243 ? -30.090 6.523 38.655 1.00 89.19 243 LEU A C 1
ATOM 1990 O O . LEU A 1 243 ? -30.091 7.181 37.620 1.00 89.19 243 LEU A O 1
ATOM 1994 N N . LEU A 1 244 ? -29.207 5.555 38.908 1.00 87.50 244 LEU A N 1
ATOM 1995 C CA . LEU A 1 244 ? -28.094 5.242 38.021 1.00 87.50 244 LEU A CA 1
ATOM 1996 C C . LEU A 1 244 ? -28.567 4.694 36.665 1.00 87.50 244 LEU A C 1
ATOM 1998 O O . LEU A 1 244 ? -28.038 5.084 35.631 1.00 87.50 244 LEU A O 1
ATOM 2002 N N . VAL A 1 245 ? -29.598 3.843 36.644 1.00 86.44 245 VAL A N 1
ATOM 2003 C CA . VAL A 1 245 ? -30.232 3.367 35.401 1.00 86.44 245 VAL A CA 1
ATOM 2004 C C . VAL A 1 245 ? -30.778 4.538 34.583 1.00 86.44 245 VAL A C 1
ATOM 2006 O O . VAL A 1 245 ? -30.508 4.606 33.387 1.00 86.44 245 VAL A O 1
ATOM 2009 N N . ARG A 1 246 ? -31.499 5.480 35.206 1.00 87.19 246 ARG A N 1
ATOM 2010 C CA . ARG A 1 246 ? -32.029 6.667 34.509 1.00 87.19 246 ARG A CA 1
ATOM 2011 C C . ARG A 1 246 ? -30.922 7.563 33.967 1.00 87.19 246 ARG A C 1
ATOM 2013 O O . ARG A 1 246 ? -31.018 8.020 32.838 1.00 87.19 246 ARG A O 1
ATOM 2020 N N . GLU A 1 247 ? -29.873 7.783 34.755 1.00 89.12 247 GLU A N 1
ATOM 2021 C CA . GLU A 1 247 ? -28.729 8.609 34.359 1.00 89.12 247 GLU A CA 1
ATOM 2022 C C . GLU A 1 247 ? -27.945 7.999 33.188 1.00 89.12 247 GLU A C 1
ATOM 2024 O O . GLU A 1 247 ? -27.504 8.718 32.296 1.00 89.12 247 GLU A O 1
ATOM 2029 N N . LYS A 1 248 ? -27.745 6.676 33.189 1.00 85.94 248 LYS A N 1
ATOM 2030 C CA . LYS A 1 248 ? -26.829 6.000 32.255 1.00 85.94 248 LYS A CA 1
ATOM 2031 C C . LYS A 1 248 ? -27.501 5.466 30.995 1.00 85.94 248 LYS A C 1
ATOM 2033 O O . LYS A 1 248 ? -26.820 5.280 29.987 1.00 85.94 248 LYS A O 1
ATOM 2038 N N . LEU A 1 249 ? -28.798 5.166 31.052 1.00 83.62 249 LEU A N 1
ATOM 2039 C CA . LEU A 1 249 ? -29.514 4.463 29.982 1.00 83.62 249 LEU A CA 1
ATOM 2040 C C . LEU A 1 249 ? -30.597 5.319 29.300 1.00 83.62 249 LEU A C 1
ATOM 2042 O O . LEU A 1 249 ? -31.345 4.767 28.497 1.00 83.62 249 LEU A O 1
ATOM 2046 N N . ASP A 1 250 ? -30.643 6.634 29.567 1.00 72.12 250 ASP A N 1
ATOM 2047 C CA . ASP A 1 250 ? -31.591 7.604 28.980 1.00 72.12 250 ASP A CA 1
ATOM 2048 C C . ASP A 1 250 ? -33.053 7.102 29.008 1.00 72.12 250 ASP A C 1
ATOM 2050 O O . ASP A 1 250 ? -33.727 7.010 27.977 1.00 72.12 250 ASP A O 1
ATOM 2054 N N . PHE A 1 251 ? -33.528 6.739 30.204 1.00 59.50 251 PHE A N 1
ATOM 2055 C CA . PHE A 1 251 ? -34.927 6.365 30.461 1.00 59.50 251 PHE A CA 1
ATOM 2056 C C . PHE A 1 251 ? -35.804 7.543 30.876 1.00 59.50 251 PHE A C 1
ATOM 2058 O O . PHE A 1 251 ? -35.341 8.361 31.705 1.00 59.50 251 PHE A O 1
#